Protein AF-A0A9W9ZHA0-F1 (afdb_monomer_lite)

Organism: NCBI:txid174260

Radius of gyration: 31.0 Å; chains: 1; bounding box: 67×50×104 Å

Foldseek 3Di:
DVLVVQLVVLLVQLVVLLVVLVVLLVDLVCLVVNVVSLVVNVVSLVSSVVSLCVVLVPDDDPVVNVVSVVVNVVSVVSNVVSVVVSVVSVVVSVVVVVVVVVPDDPVVPDDDDDDDPPVVVVVVVVVVVVVVVVVVVVVVVVVVVVVVVVVVVVVVVVVVVVVVVVVVVVVVVVVVVVVVVVVVVVPPDD

Structure (mmCIF, N/CA/C/O backbone):
data_AF-A0A9W9ZHA0-F1
#
_entry.id   AF-A0A9W9ZHA0-F1
#
loop_
_atom_site.group_PDB
_atom_site.id
_atom_site.type_symbol
_atom_site.label_atom_id
_atom_site.label_alt_id
_atom_site.label_comp_id
_atom_site.label_asym_id
_atom_site.label_entity_id
_atom_site.label_seq_id
_atom_site.pdbx_PDB_ins_code
_atom_site.Cartn_x
_atom_site.Cartn_y
_atom_site.Cartn_z
_atom_site.occupancy
_atom_site.B_iso_or_equiv
_atom_site.auth_seq_id
_atom_site.auth_comp_id
_atom_site.auth_asym_id
_atom_site.auth_atom_id
_atom_site.pdbx_PDB_model_num
ATOM 1 N N . MET A 1 1 ? -20.278 -12.568 15.206 1.00 55.28 1 MET A N 1
ATOM 2 C CA . MET A 1 1 ? -19.326 -13.609 14.734 1.00 55.28 1 MET A CA 1
ATOM 3 C C . MET A 1 1 ? -19.077 -13.558 13.225 1.00 55.28 1 MET A C 1
ATOM 5 O O . MET A 1 1 ? -17.979 -13.905 12.804 1.00 55.28 1 MET A O 1
ATOM 9 N N . GLU A 1 2 ? -20.028 -13.097 12.409 1.00 62.28 2 GLU A N 1
ATOM 10 C CA . GLU A 1 2 ? -19.862 -13.028 10.947 1.00 62.28 2 GLU A CA 1
ATOM 11 C C . GLU A 1 2 ? -18.815 -12.002 10.479 1.00 62.28 2 GLU A C 1
ATOM 13 O O . GLU A 1 2 ? -18.049 -12.292 9.563 1.00 62.28 2 GLU A O 1
ATOM 18 N N . THR A 1 3 ? -18.677 -10.864 11.164 1.00 71.19 3 THR A N 1
ATOM 19 C CA . THR A 1 3 ? -17.743 -9.787 10.783 1.00 71.19 3 THR A CA 1
ATOM 20 C C . THR A 1 3 ? -16.270 -10.185 10.949 1.00 71.19 3 THR A C 1
ATOM 22 O O . THR A 1 3 ? -15.479 -10.044 10.018 1.00 71.19 3 THR A O 1
ATOM 25 N N . LYS A 1 4 ? -15.882 -10.807 12.076 1.00 80.69 4 LYS A N 1
ATOM 26 C CA . LYS A 1 4 ? -14.510 -11.335 12.275 1.00 80.69 4 LYS A CA 1
ATOM 27 C C . LYS A 1 4 ? -14.133 -12.380 11.212 1.00 80.69 4 LYS A C 1
ATOM 29 O O . LYS A 1 4 ? -13.002 -12.382 10.720 1.00 80.69 4 LYS A O 1
ATOM 34 N N . LYS A 1 5 ? -15.087 -13.230 10.810 1.00 86.56 5 LYS A N 1
ATOM 35 C CA . LYS A 1 5 ? -14.901 -14.207 9.726 1.00 86.56 5 LYS A CA 1
ATOM 36 C C . LYS A 1 5 ? -14.738 -13.514 8.368 1.00 86.56 5 LYS A C 1
ATOM 38 O O . LYS A 1 5 ? -13.833 -13.884 7.616 1.00 86.56 5 LYS A O 1
ATOM 43 N N . ALA A 1 6 ? -15.536 -12.486 8.079 1.00 86.38 6 ALA A N 1
ATOM 44 C CA . ALA A 1 6 ? -15.398 -11.673 6.871 1.00 86.38 6 ALA A CA 1
ATOM 45 C C . ALA A 1 6 ? -14.013 -11.009 6.792 1.00 86.38 6 ALA A C 1
ATOM 47 O O . ALA A 1 6 ? -13.326 -11.164 5.782 1.00 86.38 6 ALA A O 1
ATOM 48 N N . ARG A 1 7 ? -13.532 -10.405 7.890 1.00 90.69 7 ARG A N 1
ATOM 49 C CA . ARG A 1 7 ? -12.186 -9.805 7.971 1.00 90.69 7 ARG A CA 1
ATOM 50 C C . ARG A 1 7 ? -11.081 -10.819 7.684 1.00 90.69 7 ARG A C 1
ATOM 52 O O . ARG A 1 7 ? -10.179 -10.548 6.896 1.00 90.69 7 ARG A O 1
ATOM 59 N N . SER A 1 8 ? -11.166 -12.008 8.286 1.00 91.38 8 SER A N 1
ATOM 60 C CA . SER A 1 8 ? -10.188 -13.079 8.048 1.00 91.38 8 SER A CA 1
ATOM 61 C C . SER A 1 8 ? -10.194 -13.580 6.598 1.00 91.38 8 SER A C 1
ATOM 63 O O . SER A 1 8 ? -9.138 -13.864 6.035 1.00 91.38 8 SER A O 1
ATOM 65 N N . SER A 1 9 ? -11.373 -13.627 5.971 1.00 92.50 9 SER A N 1
ATOM 66 C CA . SER A 1 9 ? -11.528 -14.041 4.575 1.00 92.50 9 SER A CA 1
ATOM 67 C C . SER A 1 9 ? -10.932 -12.994 3.631 1.00 92.50 9 SER A C 1
ATOM 69 O O . SER A 1 9 ? -10.166 -13.345 2.736 1.00 92.50 9 SER A O 1
ATOM 71 N N . ALA A 1 10 ? -11.205 -11.708 3.882 1.00 92.62 10 ALA A N 1
ATOM 72 C CA . ALA A 1 10 ? -10.624 -10.593 3.138 1.00 92.62 10 ALA A CA 1
ATOM 73 C C . ALA A 1 10 ? -9.089 -10.567 3.254 1.00 92.62 10 ALA A C 1
ATOM 75 O O . ALA A 1 10 ? -8.405 -10.490 2.234 1.00 92.62 10 ALA A O 1
ATOM 76 N N . LYS A 1 11 ? -8.532 -10.767 4.461 1.00 95.31 11 LYS A N 1
ATOM 77 C CA . LYS A 1 11 ? -7.079 -10.933 4.652 1.00 95.31 11 LYS A CA 1
ATOM 78 C C . LYS A 1 11 ? -6.522 -12.075 3.801 1.00 95.31 11 LYS A C 1
ATOM 80 O O . LYS A 1 11 ? -5.488 -11.912 3.164 1.00 95.31 11 LYS A O 1
ATOM 85 N N . GLY A 1 12 ? -7.199 -13.224 3.770 1.00 94.38 12 GLY A N 1
ATOM 86 C CA . GLY A 1 12 ? -6.772 -14.371 2.964 1.00 94.38 12 GLY A CA 1
ATOM 87 C C . GLY A 1 12 ? -6.650 -14.042 1.473 1.00 94.38 12 GLY A C 1
ATOM 88 O O . GLY A 1 12 ? -5.704 -14.485 0.822 1.00 94.38 12 GLY A O 1
ATOM 89 N N . ILE A 1 13 ? -7.562 -13.220 0.945 1.00 95.50 13 ILE A N 1
ATOM 90 C CA . ILE A 1 13 ? -7.514 -12.737 -0.442 1.00 95.50 13 ILE A CA 1
ATOM 91 C C . ILE A 1 13 ? -6.291 -11.838 -0.657 1.00 95.50 13 ILE A C 1
ATOM 93 O O . ILE A 1 13 ? -5.540 -12.071 -1.604 1.00 95.50 13 ILE A O 1
ATOM 97 N N . VAL A 1 14 ? -6.048 -10.876 0.241 1.00 95.88 14 VAL A N 1
ATOM 98 C CA . VAL A 1 14 ? -4.866 -9.993 0.198 1.00 95.88 14 VAL A CA 1
ATOM 99 C C . VAL A 1 14 ? -3.577 -10.818 0.205 1.00 95.88 14 VAL A C 1
ATOM 101 O O . VAL A 1 14 ? -2.748 -10.688 -0.691 1.00 95.88 14 VAL A O 1
ATOM 104 N N . THR A 1 15 ? -3.429 -11.755 1.144 1.00 95.94 15 THR A N 1
ATOM 105 C CA . THR A 1 15 ? -2.237 -12.613 1.230 1.00 95.94 15 THR A CA 1
ATOM 106 C C . THR A 1 15 ? -2.046 -13.480 -0.017 1.00 95.94 15 THR A C 1
ATOM 108 O O . THR A 1 15 ? -0.913 -13.722 -0.436 1.00 95.94 15 THR A O 1
ATOM 111 N N . LYS A 1 16 ? -3.132 -13.961 -0.632 1.00 97.19 16 LYS A N 1
ATOM 112 C CA . LYS A 1 16 ? -3.054 -14.716 -1.888 1.00 97.19 16 LYS A CA 1
ATOM 113 C C . LYS A 1 16 ? -2.535 -13.835 -3.027 1.00 97.19 16 LYS A C 1
ATOM 115 O O . LYS A 1 16 ? -1.619 -14.256 -3.727 1.00 97.19 16 LYS A O 1
ATOM 120 N N . LYS A 1 17 ? -3.071 -12.619 -3.170 1.00 96.12 17 LYS A N 1
ATOM 121 C CA . LYS A 1 17 ? -2.627 -11.637 -4.173 1.00 96.12 17 LYS A CA 1
ATOM 122 C C . LYS A 1 17 ? -1.157 -11.277 -4.003 1.00 96.12 17 LYS A C 1
ATOM 124 O O . LYS A 1 17 ? -0.427 -11.275 -4.987 1.00 96.12 17 LYS A O 1
ATOM 129 N N . ILE A 1 18 ? -0.716 -11.077 -2.759 1.00 95.38 18 ILE A N 1
ATOM 130 C CA . ILE A 1 18 ? 0.692 -10.823 -2.441 1.00 95.38 18 ILE A CA 1
ATOM 131 C C . ILE A 1 18 ? 1.578 -11.934 -3.014 1.00 95.38 18 ILE A C 1
ATOM 133 O O . ILE A 1 18 ? 2.503 -11.662 -3.772 1.00 95.38 18 ILE A O 1
ATOM 137 N N . LYS A 1 19 ? 1.247 -13.200 -2.729 1.00 97.38 19 LYS A N 1
ATOM 138 C CA . LYS A 1 19 ? 2.010 -14.356 -3.230 1.00 97.38 19 LYS A CA 1
ATOM 139 C C . LYS A 1 19 ? 1.981 -14.480 -4.755 1.00 97.38 19 LYS A C 1
ATOM 141 O O . LYS A 1 19 ? 3.000 -14.825 -5.344 1.00 97.38 19 LYS A 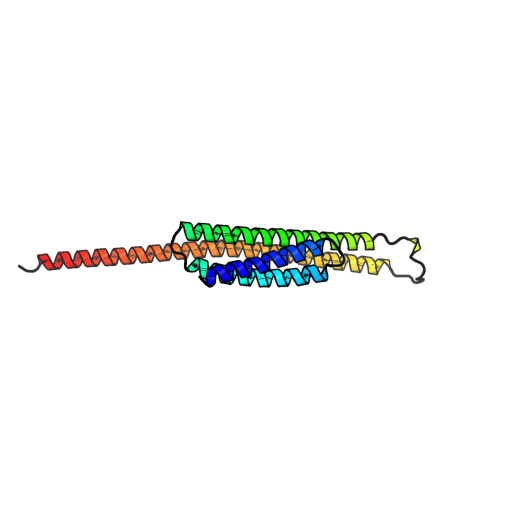O 1
ATOM 146 N N . GLU A 1 20 ? 0.831 -14.223 -5.381 1.00 97.19 20 GLU A N 1
ATOM 147 C CA . GLU A 1 20 ? 0.688 -14.229 -6.845 1.00 97.19 20 GLU A CA 1
ATOM 148 C C . GLU A 1 20 ? 1.635 -13.207 -7.491 1.00 97.19 20 GLU A C 1
ATOM 150 O O . GLU A 1 20 ? 2.392 -13.556 -8.395 1.00 97.19 20 GLU A O 1
ATOM 155 N N . ILE A 1 21 ? 1.637 -11.967 -6.992 1.00 96.44 21 ILE A N 1
ATOM 156 C CA . ILE A 1 21 ? 2.478 -10.889 -7.521 1.00 96.44 21 ILE A CA 1
ATOM 157 C C . ILE A 1 21 ? 3.960 -11.184 -7.290 1.00 96.44 21 ILE A C 1
ATOM 159 O O . ILE A 1 21 ? 4.741 -11.101 -8.235 1.00 96.44 21 ILE A O 1
ATOM 163 N N . SER A 1 22 ? 4.347 -11.607 -6.080 1.00 96.69 22 SER A N 1
ATOM 164 C CA . SER A 1 22 ? 5.740 -11.978 -5.796 1.00 96.69 22 SER A CA 1
ATOM 165 C C . SER A 1 22 ? 6.254 -13.077 -6.730 1.00 96.69 22 SER A C 1
ATOM 167 O O . SER A 1 22 ? 7.416 -13.050 -7.120 1.00 96.69 22 SER A O 1
ATOM 169 N N . GLY A 1 23 ? 5.398 -14.029 -7.123 1.00 96.62 23 GLY A N 1
ATOM 170 C CA . GLY A 1 23 ? 5.748 -15.042 -8.119 1.00 96.62 23 GLY A CA 1
ATOM 171 C C . GLY A 1 23 ? 5.952 -14.455 -9.519 1.00 96.62 23 GLY A C 1
ATOM 172 O O . GLY A 1 23 ? 6.930 -14.785 -10.187 1.00 96.62 23 GLY A O 1
ATOM 173 N N . LEU A 1 24 ? 5.068 -13.555 -9.956 1.00 95.38 24 LEU A N 1
ATOM 174 C CA . LEU A 1 24 ? 5.142 -12.920 -11.279 1.00 95.38 24 LEU A CA 1
ATOM 175 C C . LEU A 1 24 ? 6.377 -12.029 -11.452 1.00 95.38 24 LEU A C 1
ATOM 177 O O . LEU A 1 24 ? 6.946 -11.990 -12.541 1.00 95.38 24 LEU A O 1
ATOM 181 N N . MET A 1 25 ? 6.822 -11.373 -10.379 1.00 96.12 25 MET A N 1
ATOM 182 C CA . MET A 1 25 ? 8.014 -10.514 -10.363 1.00 96.12 25 MET A CA 1
ATOM 183 C C . MET A 1 25 ? 9.336 -11.274 -10.572 1.00 96.12 25 MET A C 1
ATOM 185 O O . MET A 1 25 ? 10.394 -10.661 -10.675 1.00 96.12 25 MET A O 1
ATOM 189 N N . THR A 1 26 ? 9.316 -12.605 -10.654 1.00 94.56 26 THR A N 1
ATOM 190 C CA . THR A 1 26 ? 10.521 -13.391 -10.975 1.00 94.56 26 THR A CA 1
ATOM 191 C C . THR A 1 26 ? 10.908 -13.334 -12.458 1.00 94.56 26 THR A C 1
ATOM 193 O O . THR A 1 26 ? 12.015 -13.740 -12.807 1.00 94.56 26 THR A O 1
ATOM 196 N N . ASP A 1 27 ? 10.036 -12.807 -13.324 1.00 92.06 27 ASP A N 1
ATOM 197 C CA . ASP A 1 27 ? 10.240 -12.739 -14.774 1.00 92.06 27 ASP A CA 1
ATOM 198 C C . ASP A 1 27 ? 9.850 -11.357 -15.331 1.00 92.06 27 ASP A C 1
ATOM 200 O O . ASP A 1 27 ? 8.695 -10.930 -15.262 1.00 92.06 27 ASP A O 1
ATOM 204 N N . GLU A 1 28 ? 10.828 -10.665 -15.927 1.00 90.75 28 GLU A N 1
ATOM 205 C CA . GLU A 1 28 ? 10.711 -9.312 -16.499 1.00 90.75 28 GLU A CA 1
ATOM 206 C C . GLU A 1 28 ? 9.711 -9.201 -17.667 1.00 90.75 28 GLU A C 1
ATOM 208 O O . GLU A 1 28 ? 9.350 -8.095 -18.087 1.00 90.75 28 GLU A O 1
ATOM 213 N N . THR A 1 29 ? 9.254 -10.319 -18.234 1.00 91.50 29 THR A N 1
ATOM 214 C CA . THR A 1 29 ? 8.221 -10.314 -19.280 1.00 91.50 29 THR A CA 1
ATOM 215 C C . THR A 1 29 ? 6.817 -10.084 -18.713 1.00 91.50 29 THR A C 1
ATOM 217 O O . THR A 1 29 ? 5.938 -9.593 -19.425 1.00 91.50 29 THR A O 1
ATOM 220 N N . ASN A 1 30 ? 6.618 -10.317 -17.411 1.00 94.75 30 ASN A N 1
ATOM 221 C CA . ASN A 1 30 ? 5.315 -10.246 -16.749 1.00 94.75 30 ASN A CA 1
ATOM 222 C C . ASN A 1 30 ? 4.898 -8.837 -16.300 1.00 94.75 30 ASN A C 1
ATOM 224 O O . ASN A 1 30 ? 3.916 -8.706 -15.574 1.00 94.75 30 ASN A O 1
ATOM 228 N N . VAL A 1 31 ? 5.582 -7.771 -16.731 1.00 93.00 31 VAL A N 1
ATOM 229 C CA . VAL A 1 31 ? 5.330 -6.381 -16.283 1.00 93.00 31 VAL A CA 1
ATOM 230 C C . VAL A 1 31 ? 3.847 -5.998 -16.313 1.00 93.00 31 VAL A C 1
ATOM 232 O O . VAL A 1 31 ? 3.307 -5.534 -15.313 1.00 93.00 31 VAL A O 1
ATOM 235 N N . ASN A 1 32 ? 3.162 -6.239 -17.433 1.00 92.44 32 ASN A N 1
ATOM 236 C CA . ASN A 1 32 ? 1.745 -5.882 -17.571 1.00 92.44 32 ASN A CA 1
ATOM 237 C C . ASN A 1 32 ? 0.852 -6.674 -16.605 1.00 92.44 32 ASN A C 1
ATOM 239 O O . ASN A 1 32 ? -0.136 -6.150 -16.092 1.00 92.44 32 ASN A O 1
ATOM 243 N N . GLU A 1 33 ? 1.202 -7.934 -16.351 1.00 93.69 33 GLU A N 1
ATOM 244 C CA . GLU A 1 33 ? 0.465 -8.797 -15.435 1.00 93.69 33 GLU A CA 1
ATOM 245 C C . GLU A 1 33 ? 0.696 -8.382 -13.978 1.00 93.69 33 GLU A C 1
ATOM 247 O O . GLU A 1 33 ? -0.260 -8.334 -13.208 1.00 93.69 33 GLU A O 1
ATOM 252 N N . VAL A 1 34 ? 1.927 -8.001 -13.618 1.00 93.19 34 VAL A N 1
ATOM 253 C CA . VAL A 1 34 ? 2.271 -7.447 -12.299 1.00 93.19 34 VAL A CA 1
ATOM 254 C C . VAL A 1 34 ? 1.497 -6.155 -12.037 1.00 93.19 34 VAL A C 1
ATOM 256 O O . VAL A 1 34 ? 0.863 -6.043 -10.991 1.00 93.19 34 VAL A O 1
ATOM 259 N N . ILE A 1 35 ? 1.454 -5.224 -12.997 1.00 91.19 35 ILE A N 1
ATOM 260 C CA . ILE A 1 35 ? 0.686 -3.969 -12.877 1.00 91.19 35 ILE A CA 1
ATOM 261 C C . ILE A 1 35 ? -0.806 -4.265 -12.690 1.00 91.19 35 ILE A C 1
ATOM 263 O O . ILE A 1 35 ? -1.444 -3.738 -11.778 1.00 91.19 35 ILE A O 1
ATOM 267 N N . ARG A 1 36 ? -1.366 -5.157 -13.516 1.00 94.62 36 ARG A N 1
ATOM 268 C CA . ARG A 1 36 ? -2.773 -5.559 -13.414 1.00 94.62 36 ARG A CA 1
ATOM 269 C C . ARG A 1 36 ? -3.091 -6.174 -12.051 1.00 94.62 36 ARG A C 1
ATOM 271 O O . ARG A 1 36 ? -4.088 -5.815 -11.430 1.00 94.62 36 ARG A O 1
ATOM 278 N N . LYS A 1 37 ? -2.252 -7.098 -11.577 1.00 93.69 37 LYS A N 1
ATOM 279 C CA . LYS A 1 37 ? -2.437 -7.772 -10.287 1.00 93.69 37 LYS A CA 1
ATOM 280 C C . LYS A 1 37 ? -2.214 -6.834 -9.104 1.00 93.69 37 LYS A C 1
ATOM 282 O O . LYS A 1 37 ? -2.893 -7.014 -8.098 1.00 93.69 37 LYS A O 1
ATOM 287 N N . SER A 1 38 ? -1.348 -5.829 -9.237 1.00 91.06 38 SER A N 1
ATOM 288 C CA . SER A 1 38 ? -1.182 -4.759 -8.248 1.00 91.06 38 SER A CA 1
ATOM 289 C C . SER A 1 38 ? -2.488 -3.981 -8.042 1.00 91.06 38 SER A C 1
ATOM 291 O O . SER A 1 38 ? -2.951 -3.852 -6.913 1.00 91.06 38 SER A O 1
ATOM 293 N N . ALA A 1 39 ? -3.177 -3.594 -9.122 1.00 93.62 39 ALA A N 1
ATOM 294 C CA . ALA A 1 39 ? -4.489 -2.947 -9.015 1.00 93.62 39 ALA A CA 1
ATOM 295 C C . ALA A 1 39 ? -5.552 -3.859 -8.358 1.00 93.62 39 ALA A C 1
ATOM 297 O O . ALA A 1 39 ? -6.348 -3.410 -7.534 1.00 93.62 39 ALA A O 1
ATOM 298 N N . GLU A 1 40 ? -5.547 -5.165 -8.663 1.00 94.94 40 GLU A N 1
ATOM 299 C CA . GLU A 1 40 ? -6.420 -6.136 -7.977 1.00 94.94 40 GLU A CA 1
ATOM 300 C C . GLU A 1 40 ? -6.085 -6.276 -6.476 1.00 94.94 40 GLU A C 1
ATOM 302 O O . GLU A 1 40 ? -6.981 -6.514 -5.661 1.00 94.94 40 GLU A O 1
ATOM 307 N N . LEU A 1 41 ? -4.804 -6.169 -6.101 1.00 96.25 41 LEU A N 1
ATOM 308 C CA . LEU A 1 41 ? -4.360 -6.175 -4.705 1.00 96.25 41 LEU A CA 1
ATOM 309 C C . LEU A 1 41 ? -4.863 -4.931 -3.969 1.00 96.25 41 LEU A C 1
ATOM 311 O O . LEU A 1 41 ? -5.373 -5.077 -2.861 1.00 96.25 41 LEU A O 1
ATOM 315 N N . GLU A 1 42 ? -4.768 -3.747 -4.574 1.00 93.81 42 GLU A N 1
ATOM 316 C CA . GLU A 1 42 ? -5.284 -2.501 -3.994 1.00 93.81 42 GLU A CA 1
ATOM 317 C C . GLU A 1 42 ? -6.790 -2.588 -3.723 1.00 93.81 42 GLU A C 1
ATOM 319 O O . GLU A 1 42 ? -7.249 -2.256 -2.629 1.00 93.81 42 GLU A O 1
ATOM 324 N N . GLU A 1 43 ? -7.567 -3.118 -4.673 1.00 95.75 43 GLU A N 1
ATOM 325 C CA . GLU A 1 43 ? -9.006 -3.319 -4.482 1.00 95.75 43 GLU A CA 1
ATOM 326 C C . GLU A 1 43 ? -9.299 -4.319 -3.350 1.00 95.75 43 GLU A C 1
ATOM 328 O O . GLU A 1 43 ? -10.176 -4.093 -2.510 1.00 95.75 43 GLU A O 1
ATOM 333 N N . ALA A 1 44 ? -8.563 -5.434 -3.299 1.00 93.69 44 ALA A N 1
ATOM 334 C CA . ALA A 1 44 ? -8.710 -6.427 -2.238 1.00 93.69 44 ALA A CA 1
ATOM 335 C C . ALA A 1 44 ? -8.328 -5.861 -0.862 1.00 93.69 44 ALA A C 1
ATOM 337 O O . ALA A 1 44 ? -8.999 -6.152 0.132 1.00 93.69 44 ALA A O 1
ATOM 338 N N . PHE A 1 45 ? -7.275 -5.044 -0.805 1.00 95.12 45 PHE A N 1
ATOM 339 C CA . PHE A 1 45 ? -6.820 -4.402 0.419 1.00 95.12 45 PHE A CA 1
ATOM 340 C C . PHE A 1 45 ? -7.819 -3.355 0.909 1.00 95.12 45 PHE A C 1
ATOM 342 O O . PHE A 1 45 ? -8.152 -3.349 2.091 1.00 95.12 45 PHE A O 1
ATOM 349 N N . LYS A 1 46 ? -8.405 -2.563 0.004 1.00 94.94 46 LYS A N 1
ATOM 350 C CA . LYS A 1 46 ? -9.484 -1.628 0.344 1.00 94.94 46 LYS A CA 1
ATOM 351 C C . LYS A 1 46 ? -10.679 -2.342 0.982 1.00 94.94 46 LYS A C 1
ATOM 353 O O . LYS A 1 46 ? -11.147 -1.925 2.035 1.00 94.94 46 LYS A O 1
ATOM 358 N N . LYS A 1 47 ? -11.124 -3.469 0.412 1.00 94.00 47 LYS A N 1
ATOM 359 C CA . LYS A 1 47 ? -12.205 -4.287 1.002 1.00 94.00 47 LYS A CA 1
ATOM 360 C C . LYS A 1 47 ? -11.835 -4.823 2.385 1.00 94.00 47 LYS A C 1
ATOM 362 O O . LYS A 1 47 ? -12.679 -4.892 3.273 1.00 94.00 47 LYS A O 1
ATOM 367 N N . PHE A 1 48 ? -10.579 -5.224 2.581 1.00 93.31 48 PHE A N 1
ATOM 368 C CA . PHE A 1 48 ? -10.090 -5.627 3.899 1.00 93.31 48 PHE A CA 1
ATOM 369 C C . PHE A 1 48 ? -10.124 -4.465 4.901 1.00 93.31 48 PHE A C 1
ATOM 371 O O . PHE A 1 48 ? -10.564 -4.671 6.032 1.00 93.31 48 PHE A O 1
ATOM 378 N N . GLN A 1 49 ? -9.705 -3.268 4.487 1.00 94.56 49 GLN A N 1
ATOM 379 C CA . GLN A 1 49 ? -9.716 -2.063 5.312 1.00 94.56 49 GLN A CA 1
ATOM 380 C C . GLN A 1 49 ? -11.139 -1.664 5.717 1.00 94.56 49 GLN A C 1
ATOM 382 O O . GLN A 1 49 ? -11.383 -1.462 6.901 1.00 94.56 49 GLN A O 1
ATOM 387 N N . GLU A 1 50 ? -12.090 -1.648 4.781 1.00 94.00 50 GLU A N 1
ATOM 388 C CA . GLU A 1 50 ? -13.501 -1.337 5.058 1.00 94.00 50 GLU A CA 1
ATOM 389 C C . GLU A 1 50 ? -14.081 -2.272 6.134 1.00 94.00 50 GLU A C 1
ATOM 391 O O . GLU A 1 50 ? -14.638 -1.821 7.135 1.00 94.00 50 GLU A O 1
ATOM 396 N N . VAL A 1 51 ? -13.869 -3.586 5.988 1.00 92.12 51 VAL A N 1
ATOM 397 C CA . VAL A 1 51 ? -14.324 -4.577 6.980 1.00 92.12 51 VAL A CA 1
ATOM 398 C C . VAL A 1 51 ? -13.562 -4.439 8.304 1.00 92.12 51 VAL A C 1
ATOM 400 O O . VAL A 1 51 ? -14.107 -4.710 9.377 1.00 92.12 51 VAL A O 1
ATOM 403 N N . HIS A 1 52 ? -12.285 -4.055 8.261 1.00 93.94 52 HIS A N 1
ATOM 404 C CA . HIS A 1 52 ? -11.504 -3.814 9.466 1.00 93.94 52 HIS A CA 1
ATOM 405 C C . HIS A 1 52 ? -12.037 -2.617 10.258 1.00 93.94 52 HIS A C 1
ATOM 407 O O . HIS A 1 52 ? -12.280 -2.770 11.453 1.00 93.94 52 HIS A O 1
ATOM 413 N N . GLU A 1 53 ? -12.239 -1.472 9.607 1.00 93.44 53 GLU A N 1
ATOM 414 C CA . GLU A 1 53 ? -12.745 -0.237 10.214 1.00 93.44 53 GLU A CA 1
ATOM 415 C C . GLU A 1 53 ? -14.150 -0.425 10.798 1.00 93.44 53 GLU A C 1
ATOM 417 O O . GLU A 1 53 ? -14.421 0.018 11.917 1.00 93.44 53 GLU A O 1
ATOM 422 N N . GLU A 1 54 ? -15.023 -1.161 10.101 1.00 92.62 54 GLU A N 1
ATOM 423 C CA . GLU A 1 54 ? -16.355 -1.497 10.609 1.00 92.62 54 GLU A CA 1
ATOM 424 C C . GLU A 1 54 ? -16.268 -2.259 11.939 1.00 92.62 54 GLU A C 1
ATOM 426 O O . GLU A 1 54 ? -16.989 -1.944 12.884 1.00 92.62 54 GLU A O 1
ATOM 431 N N . ILE A 1 55 ? -15.360 -3.234 12.046 1.00 89.12 55 ILE A N 1
ATOM 432 C CA . ILE A 1 55 ? -15.159 -3.996 13.285 1.00 89.12 55 ILE A CA 1
ATOM 433 C C . ILE A 1 55 ? -14.484 -3.139 14.348 1.00 89.12 55 ILE A C 1
ATOM 435 O O . ILE A 1 55 ? -14.888 -3.187 15.504 1.00 89.12 55 ILE A O 1
ATOM 439 N N . HIS A 1 56 ? -13.447 -2.393 13.973 1.00 91.00 56 HIS A N 1
ATOM 440 C CA . HIS A 1 56 ? -12.617 -1.640 14.904 1.00 91.00 56 HIS A CA 1
ATOM 441 C C . HIS A 1 56 ? -13.389 -0.488 15.556 1.00 91.00 56 HIS A C 1
ATOM 443 O O . HIS A 1 56 ? -13.218 -0.246 16.745 1.00 91.00 56 HIS A O 1
ATOM 449 N N . SER A 1 57 ? -14.304 0.155 14.823 1.00 90.56 57 SER A N 1
ATOM 450 C CA . SER A 1 57 ? -15.162 1.222 15.360 1.00 90.56 57 SER A CA 1
ATOM 451 C C . SER A 1 57 ? -16.187 0.745 16.399 1.00 90.56 57 SER A C 1
ATOM 453 O O . SER A 1 57 ? -16.701 1.562 17.157 1.00 90.56 57 SER A O 1
ATOM 455 N N . GLN A 1 58 ? -16.470 -0.561 16.457 1.00 91.06 58 GLN A N 1
ATOM 456 C CA . GLN A 1 58 ? -17.389 -1.177 17.424 1.00 91.06 58 GLN A CA 1
ATOM 457 C C . GLN A 1 58 ? -16.677 -1.697 18.684 1.00 91.06 58 GLN A C 1
ATOM 459 O O . GLN A 1 58 ? -17.320 -2.287 19.551 1.00 91.06 58 GLN A O 1
ATOM 464 N N . LEU A 1 59 ? -15.351 -1.555 18.777 1.00 90.12 59 LEU A N 1
ATOM 465 C CA . LEU A 1 59 ? -14.583 -2.007 19.936 1.00 90.12 59 LEU A CA 1
ATOM 466 C C . LEU A 1 59 ? -14.555 -0.912 21.006 1.00 90.12 59 LEU A C 1
ATOM 468 O O . LEU A 1 59 ? -14.172 0.220 20.729 1.00 90.12 59 LEU A O 1
ATOM 472 N N . GLU A 1 60 ? -14.921 -1.273 22.235 1.00 90.00 60 GLU A N 1
ATOM 473 C CA . GLU A 1 60 ? -14.902 -0.368 23.396 1.00 90.00 60 GLU A CA 1
ATOM 474 C C . GLU A 1 60 ? -13.785 -0.724 24.390 1.00 90.00 60 GLU A C 1
ATOM 476 O O . GLU A 1 60 ? -13.303 0.132 25.132 1.00 90.00 60 GLU A O 1
ATOM 481 N N . GLU A 1 61 ? -13.335 -1.982 24.390 1.00 92.88 61 GLU A N 1
ATOM 482 C CA . GLU A 1 61 ? -12.265 -2.449 25.270 1.00 92.88 61 GLU A CA 1
ATOM 483 C C . GLU A 1 61 ? -10.884 -2.142 24.690 1.00 92.88 61 GLU A C 1
ATOM 485 O O . GLU A 1 61 ? -10.562 -2.528 23.566 1.00 92.88 61 GLU A O 1
ATOM 490 N N . LEU A 1 62 ? -10.043 -1.490 25.495 1.00 88.56 62 LEU A N 1
ATOM 491 C CA . LEU A 1 62 ? -8.719 -1.009 25.096 1.00 88.56 62 LEU A CA 1
ATOM 492 C C . LEU A 1 62 ? -7.810 -2.138 24.584 1.00 88.56 62 LEU A C 1
ATOM 494 O O . LEU A 1 62 ? -7.181 -1.983 23.542 1.00 88.56 62 LEU A O 1
ATOM 498 N N . GLU A 1 63 ? -7.799 -3.289 25.259 1.00 89.94 63 GLU A N 1
ATOM 499 C CA . GLU A 1 63 ? -6.999 -4.455 24.856 1.00 89.94 63 GLU A CA 1
ATOM 500 C C . GLU A 1 63 ? -7.465 -5.026 23.503 1.00 89.94 63 GLU A C 1
ATOM 502 O O . GLU A 1 63 ? -6.652 -5.342 22.635 1.00 89.94 63 GLU A O 1
ATOM 507 N N . ALA A 1 64 ? -8.780 -5.065 23.261 1.00 87.62 64 ALA A N 1
ATOM 508 C CA . ALA A 1 64 ? -9.340 -5.498 21.982 1.00 87.62 64 ALA A CA 1
ATOM 509 C C . ALA A 1 64 ? -9.058 -4.492 20.849 1.00 87.62 64 ALA A C 1
ATOM 511 O O . ALA A 1 64 ? -8.823 -4.899 19.706 1.00 87.62 64 ALA A O 1
ATOM 512 N N . ILE A 1 65 ? -9.080 -3.187 21.150 1.00 89.38 65 ILE A N 1
ATOM 513 C CA . ILE A 1 65 ? -8.694 -2.116 20.219 1.00 89.38 65 ILE A CA 1
ATOM 514 C C . ILE A 1 65 ? -7.227 -2.297 19.820 1.00 89.38 65 ILE A C 1
ATOM 516 O O . ILE A 1 65 ? -6.929 -2.336 18.626 1.00 89.38 65 ILE A O 1
ATOM 520 N N . GLU A 1 66 ? -6.329 -2.468 20.790 1.00 92.44 66 GLU A N 1
ATOM 521 C CA . GLU A 1 66 ? -4.897 -2.661 20.549 1.00 92.44 66 GLU A CA 1
ATOM 522 C C . GLU A 1 66 ? -4.619 -3.925 19.723 1.00 92.44 66 GLU A C 1
ATOM 524 O O . GLU A 1 66 ? -3.952 -3.854 18.690 1.00 92.44 66 GLU A O 1
ATOM 529 N N . GLU A 1 67 ? -5.189 -5.073 20.106 1.00 90.06 67 GLU A N 1
ATOM 530 C CA . GLU A 1 67 ? -5.040 -6.330 19.360 1.00 90.06 67 GLU A CA 1
ATOM 531 C C . GLU A 1 67 ? -5.534 -6.182 17.913 1.00 90.06 67 GLU A C 1
ATOM 533 O O . GLU A 1 67 ? -4.880 -6.618 16.958 1.00 90.06 67 GLU A O 1
ATOM 538 N N . SER A 1 68 ? -6.686 -5.532 17.729 1.00 91.25 68 SER A N 1
ATOM 539 C CA . SER A 1 68 ? -7.236 -5.268 16.403 1.00 91.25 68 SER A CA 1
ATOM 540 C C . SER A 1 68 ? -6.319 -4.351 15.589 1.00 91.25 68 SER A C 1
ATOM 542 O O . SER A 1 68 ? -6.075 -4.653 14.421 1.00 91.25 68 SER A O 1
ATOM 544 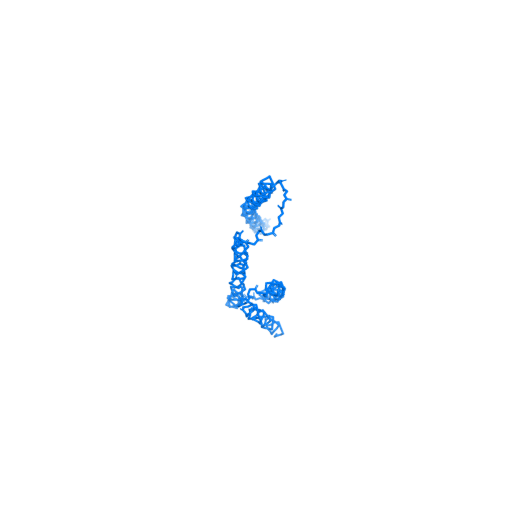N N . GLY A 1 69 ? -5.790 -3.280 16.185 1.00 91.38 69 GLY A N 1
ATOM 545 C CA . GLY A 1 69 ? -4.853 -2.365 15.531 1.00 91.38 69 GLY A CA 1
ATOM 546 C C . GLY A 1 69 ? -3.579 -3.077 15.077 1.00 91.38 69 GLY A C 1
ATOM 547 O O . GLY A 1 69 ? -3.233 -3.029 13.898 1.00 91.38 69 GLY A O 1
ATOM 548 N N . ASN A 1 70 ? -2.958 -3.852 15.967 1.00 93.44 70 ASN A N 1
ATOM 549 C CA . ASN A 1 70 ? -1.764 -4.646 15.661 1.00 93.44 70 ASN A CA 1
ATOM 550 C C . ASN A 1 70 ? -2.012 -5.654 14.526 1.00 93.44 70 ASN A C 1
ATOM 552 O O . ASN A 1 70 ? -1.166 -5.854 13.652 1.00 93.44 70 ASN A O 1
ATOM 556 N N . TYR A 1 71 ? -3.193 -6.279 14.501 1.00 92.50 71 TYR A N 1
ATOM 557 C CA . TYR A 1 71 ? -3.574 -7.194 13.427 1.00 92.50 71 TYR A CA 1
ATOM 558 C C . TYR A 1 71 ? -3.668 -6.500 12.062 1.00 92.50 71 TYR A C 1
ATOM 560 O O . TYR A 1 71 ? -3.301 -7.104 11.051 1.00 92.50 71 TYR A O 1
ATOM 568 N N . TYR A 1 72 ? -4.197 -5.276 12.016 1.00 93.81 72 TYR A N 1
ATOM 569 C CA . TYR A 1 72 ? -4.285 -4.490 10.786 1.00 93.81 72 TYR A CA 1
ATOM 570 C C . TYR A 1 72 ? -2.916 -4.013 10.323 1.00 93.81 72 TYR A C 1
ATOM 572 O O . TYR A 1 72 ? -2.581 -4.223 9.157 1.00 93.81 72 TYR A O 1
ATOM 580 N N . GLU A 1 73 ? -2.115 -3.464 11.237 1.00 94.81 73 GLU A N 1
ATOM 581 C CA . GLU A 1 73 ? -0.789 -2.929 10.923 1.00 94.81 73 GLU A CA 1
ATOM 582 C C . GLU A 1 73 ? 0.107 -4.001 10.297 1.00 94.81 73 GLU A C 1
ATOM 584 O O . GLU A 1 73 ? 0.733 -3.768 9.269 1.00 94.81 73 GLU A O 1
ATOM 589 N N . LEU A 1 74 ? 0.059 -5.235 10.812 1.00 94.50 74 LEU A N 1
ATOM 590 C CA . LEU A 1 74 ? 0.790 -6.361 10.228 1.00 94.50 74 LEU A CA 1
ATOM 591 C C . LEU A 1 74 ? 0.428 -6.618 8.753 1.00 94.50 74 LEU A C 1
ATOM 593 O O . LEU A 1 74 ? 1.289 -6.992 7.960 1.00 94.50 74 LEU A O 1
ATOM 597 N N . VAL A 1 75 ? -0.848 -6.484 8.378 1.00 92.94 75 VAL A N 1
ATOM 598 C CA . VAL A 1 75 ? -1.293 -6.694 6.987 1.00 92.94 75 VAL A CA 1
ATOM 599 C C . VAL A 1 75 ? -0.943 -5.483 6.125 1.00 92.94 75 VAL A C 1
ATOM 601 O O . VAL A 1 75 ? -0.528 -5.660 4.981 1.00 92.94 75 VAL A O 1
ATOM 604 N N . LEU A 1 76 ? -1.080 -4.273 6.671 1.00 93.88 76 LEU A N 1
ATOM 605 C CA . LEU A 1 76 ? -0.694 -3.031 6.010 1.00 93.88 76 LEU A CA 1
ATOM 606 C C . LEU A 1 76 ? 0.797 -3.042 5.647 1.00 93.88 76 LEU A C 1
ATOM 608 O O . LEU A 1 76 ? 1.143 -2.762 4.501 1.00 93.88 76 LEU A O 1
ATOM 612 N N . ASP A 1 77 ? 1.661 -3.435 6.579 1.00 95.56 77 ASP A N 1
ATOM 613 C CA . ASP A 1 77 ? 3.105 -3.521 6.354 1.00 95.56 77 ASP A CA 1
ATOM 614 C C . ASP A 1 77 ? 3.464 -4.522 5.256 1.00 95.56 77 ASP A C 1
ATOM 616 O O . ASP A 1 77 ? 4.309 -4.235 4.411 1.00 95.56 77 ASP A O 1
ATOM 620 N N . GLN A 1 78 ? 2.787 -5.673 5.198 1.00 93.81 78 GLN A N 1
ATOM 621 C CA . GLN A 1 78 ? 2.997 -6.647 4.122 1.00 93.81 78 GLN A CA 1
ATOM 622 C C . GLN A 1 78 ? 2.643 -6.083 2.742 1.00 93.81 78 GLN A C 1
ATOM 624 O O . GLN A 1 78 ? 3.336 -6.368 1.764 1.00 93.81 78 GLN A O 1
ATOM 629 N N . VAL A 1 79 ? 1.564 -5.301 2.650 1.00 93.00 79 VAL A N 1
ATOM 630 C CA . VAL A 1 79 ? 1.148 -4.668 1.392 1.00 93.00 79 VAL A CA 1
ATOM 631 C C . VAL A 1 79 ? 2.123 -3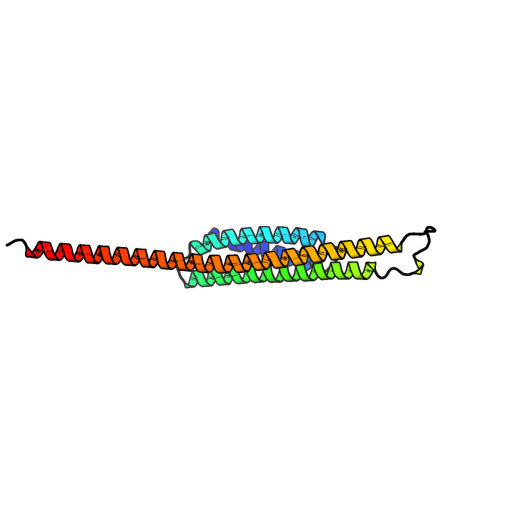.563 0.997 1.00 93.00 79 VAL A C 1
ATOM 633 O O . VAL A 1 79 ? 2.572 -3.566 -0.146 1.00 93.00 79 VAL A O 1
ATOM 636 N N . LYS A 1 80 ? 2.520 -2.692 1.934 1.00 95.62 80 LYS A N 1
ATOM 637 C CA . LYS A 1 80 ? 3.510 -1.630 1.690 1.00 95.62 80 LYS A CA 1
ATOM 638 C C . LYS A 1 80 ? 4.842 -2.195 1.202 1.00 95.62 80 LYS A C 1
ATOM 640 O O . LYS A 1 80 ? 5.336 -1.775 0.163 1.00 95.62 80 LYS A O 1
ATOM 645 N N . GLN A 1 81 ? 5.376 -3.204 1.895 1.00 96.00 81 GLN A N 1
ATOM 646 C CA . GLN A 1 81 ? 6.621 -3.867 1.497 1.00 96.00 81 GLN A CA 1
ATOM 647 C C . GLN A 1 81 ? 6.530 -4.449 0.087 1.00 96.00 81 GLN A C 1
ATOM 649 O O . GLN A 1 81 ? 7.477 -4.363 -0.691 1.00 96.00 81 GLN A O 1
ATOM 654 N N . LEU A 1 82 ? 5.395 -5.062 -0.266 1.00 95.94 82 LEU A N 1
ATOM 655 C CA . LEU A 1 82 ? 5.219 -5.571 -1.617 1.00 95.94 82 LEU A CA 1
ATOM 656 C C . LEU A 1 82 ? 5.138 -4.438 -2.648 1.00 95.94 82 LEU A C 1
ATOM 658 O O . LEU A 1 82 ? 5.753 -4.573 -3.698 1.00 95.94 82 LEU A O 1
ATOM 662 N N . GLN A 1 83 ? 4.413 -3.354 -2.371 1.00 96.31 83 GLN A N 1
ATOM 663 C CA . GLN A 1 83 ? 4.317 -2.201 -3.274 1.00 96.31 83 GLN A CA 1
ATOM 664 C C . GLN A 1 83 ? 5.694 -1.583 -3.540 1.00 96.31 83 GLN A C 1
ATOM 666 O O . GLN A 1 83 ? 6.072 -1.435 -4.697 1.00 96.31 83 GLN A O 1
ATOM 671 N N . GLU 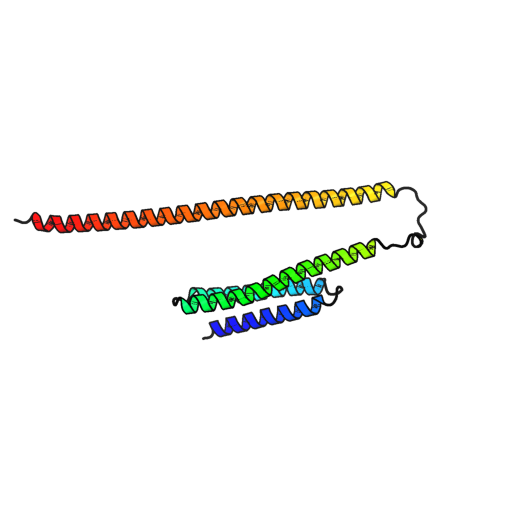A 1 84 ? 6.495 -1.362 -2.495 1.00 96.31 84 GLU A N 1
ATOM 672 C CA . GLU A 1 84 ? 7.881 -0.893 -2.634 1.00 96.31 84 GLU A CA 1
ATOM 673 C C . GLU A 1 84 ? 8.720 -1.845 -3.499 1.00 96.31 84 GLU A C 1
ATOM 675 O O . GLU A 1 84 ? 9.464 -1.411 -4.381 1.00 96.31 84 GLU A O 1
ATOM 680 N N . ASN A 1 85 ? 8.575 -3.158 -3.294 1.00 95.56 85 ASN A N 1
ATOM 681 C CA . ASN A 1 85 ? 9.262 -4.154 -4.112 1.00 95.56 85 ASN A CA 1
ATOM 682 C C . ASN A 1 85 ? 8.808 -4.112 -5.580 1.00 95.56 85 ASN A C 1
ATOM 684 O O . ASN A 1 85 ? 9.641 -4.288 -6.468 1.00 95.56 85 ASN A O 1
ATOM 688 N N . ILE A 1 86 ? 7.512 -3.910 -5.849 1.00 94.75 86 ILE A N 1
ATOM 689 C CA . ILE A 1 86 ? 6.975 -3.764 -7.211 1.00 94.75 86 ILE A CA 1
ATOM 690 C C . ILE A 1 86 ? 7.596 -2.538 -7.878 1.00 94.75 86 ILE A C 1
ATOM 692 O O . ILE A 1 86 ? 8.086 -2.658 -8.998 1.00 94.75 86 ILE A O 1
ATOM 696 N N . ASP A 1 87 ? 7.628 -1.398 -7.191 1.00 95.62 87 ASP A N 1
ATOM 697 C CA . ASP A 1 87 ? 8.177 -0.151 -7.729 1.00 95.62 87 ASP A CA 1
ATOM 698 C C . ASP A 1 87 ? 9.670 -0.286 -8.051 1.00 95.62 87 ASP A C 1
ATOM 700 O O . ASP A 1 87 ? 10.112 0.045 -9.156 1.00 95.62 87 ASP A O 1
ATOM 704 N N . LEU A 1 88 ? 10.444 -0.855 -7.120 1.00 95.62 88 LEU A N 1
ATOM 705 C CA . LEU A 1 88 ? 11.864 -1.160 -7.317 1.00 95.62 88 LEU A CA 1
ATOM 706 C C . LEU A 1 88 ? 12.084 -2.094 -8.509 1.00 95.62 88 LEU A C 1
ATOM 708 O O . LEU A 1 88 ? 12.984 -1.876 -9.325 1.00 95.62 88 LEU A O 1
ATOM 712 N N . TRP A 1 89 ? 11.264 -3.136 -8.620 1.00 97.12 89 TRP A N 1
ATOM 713 C CA . TRP A 1 89 ? 11.356 -4.101 -9.705 1.00 97.12 89 TRP A CA 1
ATOM 714 C C . TRP A 1 89 ? 11.008 -3.479 -11.060 1.00 97.12 89 TRP A C 1
ATOM 716 O O . TRP A 1 89 ? 11.763 -3.656 -12.013 1.00 97.12 89 TRP A O 1
ATOM 726 N N . LEU A 1 90 ? 9.923 -2.702 -11.152 1.00 93.38 90 LEU A N 1
ATOM 727 C CA . LEU A 1 90 ? 9.526 -2.005 -12.379 1.00 93.38 90 LEU A CA 1
ATOM 728 C C . LEU A 1 90 ? 10.614 -1.034 -12.846 1.00 93.38 90 LEU A C 1
ATOM 730 O O . LEU A 1 90 ? 11.007 -1.077 -14.014 1.00 93.38 90 LEU A O 1
ATOM 734 N N . ALA A 1 91 ? 11.167 -0.233 -11.930 1.00 93.62 91 ALA A N 1
ATOM 735 C CA . ALA A 1 91 ? 12.283 0.661 -12.228 1.00 93.62 91 ALA A CA 1
ATOM 736 C C . ALA A 1 91 ? 13.516 -0.112 -12.735 1.00 93.62 91 ALA A C 1
ATOM 738 O O . ALA A 1 91 ? 14.167 0.303 -13.698 1.00 93.62 91 ALA A O 1
ATOM 739 N N . GLY A 1 92 ? 13.813 -1.268 -12.132 1.00 92.44 92 GLY A N 1
ATOM 740 C CA . GLY A 1 92 ? 14.878 -2.167 -12.578 1.00 92.44 92 GLY A CA 1
ATOM 741 C C . GLY A 1 92 ? 14.655 -2.705 -13.995 1.00 92.44 92 GLY A C 1
ATOM 742 O O . GLY A 1 92 ? 15.567 -2.658 -14.823 1.00 92.44 92 GLY A O 1
ATOM 743 N N . VAL A 1 93 ? 13.438 -3.156 -14.313 1.00 91.31 93 VAL A N 1
ATOM 744 C CA . VAL A 1 93 ? 13.083 -3.648 -15.655 1.00 91.31 93 VAL A CA 1
ATOM 745 C C . VAL A 1 93 ? 13.212 -2.542 -16.704 1.00 91.31 93 VAL A C 1
ATOM 747 O O . VAL A 1 93 ? 13.740 -2.772 -17.796 1.00 91.31 93 VAL A O 1
ATOM 750 N N . GLU A 1 94 ? 12.763 -1.327 -16.393 1.00 89.62 94 GLU A N 1
ATOM 751 C CA . GLU A 1 94 ? 12.896 -0.178 -17.290 1.00 89.62 94 GLU A CA 1
ATOM 752 C C . GLU A 1 94 ? 14.360 0.199 -17.535 1.00 89.62 94 GLU A C 1
ATOM 754 O O . GLU A 1 94 ? 14.759 0.391 -18.689 1.00 89.62 94 GLU A O 1
ATOM 759 N N . ALA A 1 95 ? 15.182 0.229 -16.483 1.00 88.38 95 ALA A N 1
ATOM 760 C CA . ALA A 1 95 ? 16.614 0.480 -16.596 1.00 88.38 95 ALA A CA 1
ATOM 761 C C . ALA A 1 95 ? 17.311 -0.583 -17.466 1.00 88.38 95 ALA A C 1
ATOM 763 O O . ALA A 1 95 ? 18.081 -0.234 -18.366 1.00 88.38 95 ALA A O 1
ATOM 764 N N . SER A 1 96 ? 16.987 -1.867 -17.272 1.00 88.12 96 SER A N 1
ATOM 765 C CA . SER A 1 96 ? 17.494 -2.980 -18.087 1.00 88.12 96 SER A CA 1
ATOM 766 C C . SER A 1 96 ? 17.103 -2.857 -19.562 1.00 88.12 96 SER A C 1
ATOM 768 O O . SER A 1 96 ? 17.930 -3.080 -20.451 1.00 88.12 96 SER A O 1
ATOM 770 N N . ARG A 1 97 ? 15.852 -2.478 -19.854 1.00 87.44 97 ARG A N 1
ATOM 771 C CA . ARG A 1 97 ? 15.379 -2.241 -21.230 1.00 87.44 97 ARG A CA 1
ATOM 772 C C . ARG A 1 97 ? 16.106 -1.072 -21.883 1.00 87.44 97 ARG A C 1
ATOM 774 O O . ARG A 1 97 ? 16.503 -1.171 -23.044 1.00 87.44 97 ARG A O 1
ATOM 781 N N . LEU A 1 98 ? 16.307 0.012 -21.139 1.00 84.31 98 LEU A N 1
ATOM 782 C CA . LEU A 1 98 ? 17.017 1.185 -21.626 1.00 84.31 98 LEU A CA 1
ATOM 783 C C . LEU A 1 98 ? 18.487 0.855 -21.920 1.00 84.31 98 LEU A C 1
ATOM 785 O O . LEU A 1 98 ? 18.966 1.183 -23.002 1.00 84.31 98 LEU A O 1
ATOM 789 N N . ALA A 1 99 ? 19.173 0.141 -21.025 1.00 81.75 99 ALA A N 1
ATOM 790 C CA . ALA A 1 99 ? 20.552 -0.300 -21.232 1.00 81.75 99 ALA A CA 1
ATOM 791 C C . ALA A 1 99 ? 20.700 -1.189 -22.481 1.00 81.75 99 ALA A C 1
ATOM 793 O O . ALA A 1 99 ? 21.550 -0.915 -23.326 1.00 81.75 99 ALA A O 1
ATOM 794 N N . LYS A 1 100 ? 19.813 -2.180 -22.663 1.00 79.06 100 LYS A N 1
ATOM 795 C CA . LYS A 1 100 ? 19.790 -3.038 -23.866 1.00 79.06 100 LYS A CA 1
ATOM 796 C C . LYS A 1 100 ? 19.549 -2.250 -25.158 1.00 79.06 100 LYS A C 1
ATOM 798 O O . LYS A 1 100 ? 20.051 -2.635 -26.204 1.00 79.06 100 LYS A O 1
ATOM 803 N N . SER A 1 101 ? 18.811 -1.140 -25.102 1.00 69.50 101 SER A N 1
ATOM 804 C CA . SER A 1 101 ? 18.564 -0.292 -26.278 1.00 69.50 101 SER A CA 1
ATOM 805 C C . SER A 1 101 ? 19.762 0.566 -26.711 1.00 69.50 101 SER A C 1
ATOM 807 O O . SER A 1 101 ? 19.745 1.098 -27.818 1.00 69.50 101 SER A O 1
ATOM 809 N N . PHE A 1 102 ? 20.789 0.712 -25.863 1.00 60.62 102 PHE A N 1
ATOM 810 C CA . PHE A 1 102 ? 22.019 1.448 -26.182 1.00 60.62 102 PHE A CA 1
ATOM 811 C C . PHE A 1 102 ? 23.165 0.549 -26.659 1.00 60.62 102 PHE A C 1
ATOM 813 O O . PHE A 1 102 ? 24.123 1.063 -27.231 1.00 60.62 102 PHE A O 1
ATOM 820 N N . ASP A 1 103 ? 23.049 -0.770 -26.491 1.00 55.06 103 ASP A N 1
ATOM 821 C CA . ASP A 1 103 ? 24.032 -1.768 -26.937 1.00 55.06 103 ASP A CA 1
ATOM 822 C C . ASP A 1 103 ? 23.798 -2.178 -28.409 1.00 55.06 103 ASP A C 1
ATOM 824 O O . ASP A 1 103 ? 23.853 -3.347 -28.790 1.00 55.06 103 ASP A O 1
ATOM 828 N N . VAL A 1 104 ? 23.452 -1.197 -29.252 1.00 56.06 104 VAL A N 1
ATOM 829 C CA . VAL A 1 104 ? 23.289 -1.385 -30.698 1.00 56.06 104 VAL A CA 1
ATOM 830 C C . VAL A 1 104 ? 24.675 -1.309 -31.330 1.00 56.06 104 VAL A C 1
ATOM 832 O O . VAL A 1 104 ? 25.312 -0.255 -31.343 1.00 56.06 104 VAL A O 1
ATOM 835 N N . ASN A 1 105 ? 25.147 -2.445 -31.837 1.00 56.53 105 ASN A N 1
ATOM 836 C CA . ASN A 1 105 ? 26.445 -2.586 -32.489 1.00 56.53 105 ASN A CA 1
ATOM 837 C C . ASN A 1 105 ? 26.567 -1.595 -33.676 1.00 56.53 105 ASN A C 1
ATOM 839 O O . ASN A 1 105 ? 25.627 -1.490 -34.468 1.00 56.53 105 ASN A O 1
ATOM 843 N N . PRO A 1 106 ? 27.708 -0.903 -33.877 1.00 55.31 106 PRO A N 1
ATOM 844 C CA . PRO A 1 106 ? 27.877 0.057 -34.981 1.00 55.31 106 PRO A CA 1
ATOM 845 C C . PRO A 1 106 ? 27.756 -0.578 -36.379 1.00 55.31 106 PRO A C 1
ATOM 847 O O . PRO A 1 106 ? 27.512 0.123 -37.359 1.00 55.31 106 PRO A O 1
ATOM 850 N N . GLU A 1 107 ? 27.877 -1.902 -36.463 1.00 52.91 107 GLU A N 1
ATOM 851 C CA . GLU A 1 107 ? 27.794 -2.692 -37.695 1.00 52.91 107 GLU A CA 1
ATOM 852 C C . GLU A 1 107 ? 26.345 -2.957 -38.164 1.00 52.91 107 GLU A C 1
ATOM 854 O O . GLU A 1 107 ? 26.150 -3.370 -39.303 1.00 52.91 107 GLU A O 1
ATOM 859 N N . ASP A 1 108 ? 25.318 -2.694 -37.340 1.00 50.53 108 ASP A N 1
ATOM 860 C CA . ASP A 1 108 ? 23.900 -2.866 -37.731 1.00 50.53 108 ASP A CA 1
ATOM 861 C C . ASP A 1 108 ? 23.328 -1.631 -38.466 1.00 50.53 108 ASP A C 1
ATOM 863 O O . ASP A 1 108 ? 22.154 -1.551 -38.821 1.00 50.53 108 ASP A O 1
ATOM 867 N N . SER A 1 109 ? 24.173 -0.633 -38.751 1.00 48.50 109 SER A N 1
ATOM 868 C CA . SER A 1 109 ? 23.821 0.525 -39.583 1.00 48.50 109 SER A CA 1
ATOM 869 C C . SER A 1 109 ? 24.068 0.249 -41.067 1.00 48.50 109 SER A C 1
ATOM 871 O O . SER A 1 109 ? 24.786 0.986 -41.744 1.00 48.50 109 SER A O 1
ATOM 873 N N . VAL A 1 110 ? 23.448 -0.800 -41.609 1.00 52.03 110 VAL A N 1
ATOM 874 C CA . VAL A 1 110 ? 23.376 -0.987 -43.060 1.00 52.03 110 VAL A CA 1
ATOM 875 C C . VAL A 1 110 ? 22.078 -0.345 -43.545 1.00 52.03 110 VAL A C 1
ATOM 877 O O . VAL A 1 110 ? 21.003 -0.917 -43.401 1.00 52.03 110 VAL A O 1
ATOM 880 N N . SER A 1 111 ? 22.210 0.829 -44.174 1.00 50.22 111 SER A N 1
ATOM 881 C CA . SER A 1 111 ? 21.183 1.604 -44.906 1.00 50.22 111 SER A CA 1
ATOM 882 C C . SER A 1 111 ? 20.572 2.791 -44.147 1.00 50.22 111 SER A C 1
ATOM 884 O O . SER A 1 111 ? 19.501 2.691 -43.566 1.00 50.22 111 SER A O 1
ATOM 886 N N . ASN A 1 112 ? 21.168 3.979 -44.289 1.00 38.34 112 ASN A N 1
ATOM 887 C CA . ASN A 1 112 ? 20.471 5.035 -45.032 1.00 38.34 112 ASN A CA 1
ATOM 888 C C . ASN A 1 112 ? 21.453 6.117 -45.502 1.00 38.34 112 ASN A C 1
ATOM 890 O O . ASN A 1 112 ? 21.982 6.915 -44.728 1.00 38.34 112 ASN A O 1
ATOM 894 N N . ILE A 1 113 ? 21.665 6.136 -46.810 1.00 51.62 113 ILE A N 1
ATOM 895 C CA . ILE A 1 113 ? 22.194 7.266 -47.564 1.00 51.62 113 ILE A CA 1
ATOM 896 C C . ILE A 1 113 ? 21.203 8.425 -47.400 1.00 51.62 113 ILE A C 1
ATOM 898 O O . ILE A 1 113 ? 20.067 8.337 -47.851 1.00 51.62 113 ILE A O 1
ATOM 902 N N . GLY A 1 114 ? 21.618 9.512 -46.750 1.00 45.88 114 GLY A N 1
ATOM 903 C CA . GLY A 1 114 ? 20.805 10.727 -46.677 1.00 45.88 114 GLY A CA 1
ATOM 904 C C . GLY A 1 114 ? 21.070 11.570 -45.437 1.00 45.88 114 GLY A C 1
ATOM 905 O O . GLY A 1 114 ? 20.458 11.385 -44.392 1.00 45.88 114 GLY A O 1
ATOM 906 N N . SER A 1 115 ? 21.982 12.526 -45.575 1.00 52.00 115 SER A N 1
ATOM 907 C CA . SER A 1 115 ? 22.185 13.712 -44.738 1.00 52.00 115 SER A CA 1
ATOM 908 C C . SER A 1 115 ? 20.951 14.144 -43.909 1.00 52.00 115 SER A C 1
ATOM 910 O O . SER A 1 115 ? 19.968 14.557 -44.514 1.00 52.00 115 SER A O 1
ATOM 912 N N . SER A 1 116 ? 20.993 14.079 -42.556 1.00 54.12 116 SER A N 1
ATOM 913 C CA . SER A 1 116 ? 20.216 14.940 -41.599 1.00 54.12 116 SER A CA 1
ATOM 914 C C . SER A 1 116 ? 20.123 14.485 -40.107 1.00 54.12 116 SER A C 1
ATOM 916 O O . SER A 1 116 ? 19.299 15.021 -39.365 1.00 54.12 116 SER A O 1
ATOM 918 N N . SER A 1 117 ? 20.923 13.547 -39.572 1.00 57.00 117 SER A N 1
ATOM 919 C CA . SER A 1 117 ? 20.570 12.914 -38.269 1.00 57.00 117 SER A CA 1
ATOM 920 C C . SER A 1 117 ? 20.992 13.628 -36.958 1.00 57.00 117 SER A C 1
ATOM 922 O O . SER A 1 117 ? 20.447 13.309 -35.898 1.00 57.00 117 SER A O 1
ATOM 924 N N . SER A 1 118 ? 21.879 14.634 -36.966 1.00 57.22 118 SER A N 1
ATOM 925 C CA . SER A 1 118 ? 22.349 15.275 -35.713 1.00 57.22 118 SER A CA 1
ATOM 926 C C . SER A 1 118 ? 21.315 16.208 -35.060 1.00 57.22 118 SER A C 1
ATOM 928 O O . SER A 1 118 ? 21.247 16.305 -33.832 1.00 57.22 118 SER A O 1
ATOM 930 N N . ALA A 1 119 ? 20.465 16.861 -35.858 1.00 58.91 119 ALA A N 1
ATOM 931 C CA . ALA A 1 119 ? 19.400 17.732 -35.360 1.00 58.91 119 ALA A CA 1
ATOM 932 C C . ALA A 1 119 ? 18.253 16.933 -34.708 1.00 58.91 119 ALA A C 1
ATOM 934 O O . ALA A 1 119 ? 17.738 17.334 -33.664 1.00 58.91 119 ALA A O 1
ATOM 935 N N . SER A 1 120 ? 17.903 15.764 -35.266 1.00 66.62 120 SER A N 1
ATOM 936 C CA . SER A 1 120 ? 16.836 14.889 -34.747 1.00 66.62 120 SER A CA 1
ATOM 937 C C . SER A 1 120 ? 17.179 14.288 -33.378 1.00 66.62 120 SER A C 1
ATOM 939 O O . SER A 1 120 ? 16.325 14.237 -32.490 1.00 66.62 120 SER A O 1
ATOM 941 N N . ALA A 1 121 ? 18.433 13.871 -33.173 1.00 66.94 121 ALA A N 1
ATOM 942 C CA . ALA A 1 121 ? 18.890 13.336 -31.890 1.00 66.94 121 ALA A CA 1
ATOM 943 C C . ALA A 1 121 ? 18.894 14.411 -30.786 1.00 66.94 121 ALA A C 1
ATOM 945 O O . ALA A 1 121 ? 18.402 14.174 -29.682 1.00 66.94 121 ALA A O 1
ATOM 946 N N . ARG A 1 122 ? 19.370 15.625 -31.101 1.00 71.75 122 ARG A N 1
ATOM 947 C CA . ARG A 1 122 ? 19.358 16.768 -30.170 1.00 71.75 122 ARG A CA 1
ATOM 948 C C . ARG A 1 122 ? 17.939 17.201 -29.802 1.00 71.75 122 ARG A C 1
ATOM 950 O O . ARG A 1 122 ? 17.684 17.471 -28.633 1.00 71.75 122 ARG A O 1
ATOM 957 N N . ALA A 1 123 ? 17.011 17.204 -30.761 1.00 75.62 123 ALA A N 1
ATOM 958 C CA . ALA A 1 123 ? 15.604 17.515 -30.506 1.00 75.62 123 ALA A CA 1
ATOM 959 C C . ALA A 1 123 ? 14.951 16.506 -29.544 1.00 75.62 123 ALA A C 1
ATOM 961 O O . ALA A 1 123 ? 14.262 16.905 -28.608 1.00 75.62 123 ALA A O 1
ATOM 962 N N . ARG A 1 124 ? 15.222 15.202 -29.709 1.00 75.94 124 ARG A N 1
ATOM 963 C CA . ARG A 1 124 ? 14.722 14.163 -28.788 1.00 75.94 124 ARG A CA 1
ATOM 964 C C . ARG A 1 124 ? 15.318 14.282 -27.385 1.00 75.94 124 ARG A C 1
ATOM 966 O O . ARG A 1 124 ? 14.587 14.141 -26.408 1.00 75.94 124 ARG A O 1
ATOM 973 N N . ALA A 1 125 ? 16.615 14.569 -27.274 1.00 76.94 125 ALA A N 1
ATOM 974 C CA . ALA A 1 125 ? 17.266 14.788 -25.982 1.00 76.94 125 ALA A CA 1
ATOM 975 C C . ALA A 1 125 ? 16.707 16.029 -25.261 1.00 76.94 125 ALA A C 1
ATOM 977 O O . ALA A 1 125 ? 16.413 15.968 -24.068 1.00 76.94 125 ALA A O 1
ATOM 978 N N . ALA A 1 126 ? 16.491 17.128 -25.991 1.00 81.94 126 ALA A N 1
ATOM 979 C CA . ALA A 1 126 ? 15.880 18.340 -25.452 1.00 81.94 126 ALA A CA 1
ATOM 980 C C . ALA A 1 126 ? 14.436 18.099 -24.980 1.00 81.94 126 ALA A C 1
ATOM 98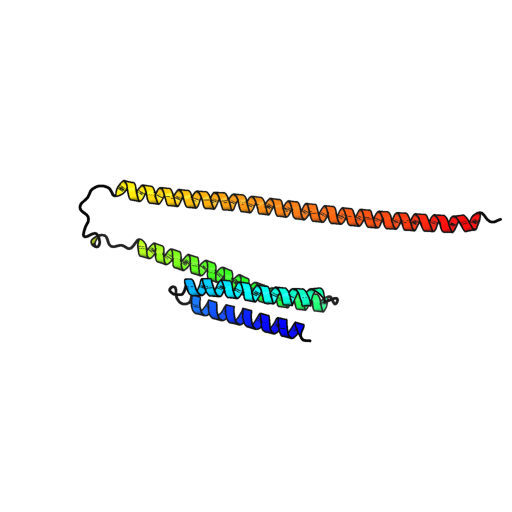2 O O . ALA A 1 126 ? 14.071 18.544 -23.896 1.00 81.94 126 ALA A O 1
ATOM 983 N N . ALA A 1 127 ? 13.642 17.337 -25.741 1.00 81.25 127 ALA A N 1
ATOM 984 C CA . ALA A 1 127 ? 12.279 16.981 -25.351 1.00 81.25 127 ALA A CA 1
ATOM 985 C C . ALA A 1 127 ? 12.243 16.153 -24.055 1.00 81.25 127 ALA A C 1
ATOM 987 O O . ALA A 1 127 ? 11.477 16.468 -23.150 1.00 81.25 127 ALA A O 1
ATOM 988 N N . ARG A 1 128 ? 13.113 15.141 -23.920 1.00 82.69 128 ARG A N 1
ATOM 989 C CA . ARG A 1 128 ? 13.210 14.336 -22.687 1.00 82.69 128 ARG A CA 1
ATOM 990 C C . ARG A 1 128 ? 13.629 15.174 -21.482 1.00 82.69 128 ARG A C 1
ATOM 992 O O . ARG A 1 128 ? 13.053 15.027 -20.411 1.00 82.69 128 ARG A O 1
ATOM 999 N N . LYS A 1 129 ? 14.592 16.080 -21.666 1.00 88.19 129 LYS A N 1
ATOM 1000 C CA . LYS A 1 129 ? 15.016 17.006 -20.612 1.00 88.19 129 LYS A CA 1
ATOM 1001 C C . LYS A 1 129 ? 13.865 17.913 -20.162 1.00 88.19 129 LYS A C 1
ATOM 1003 O O . LYS A 1 129 ? 13.661 18.063 -18.965 1.00 88.19 129 LYS A O 1
ATOM 1008 N N . ALA A 1 130 ? 13.091 18.455 -21.101 1.00 86.44 130 ALA A N 1
ATOM 1009 C CA . ALA A 1 130 ? 11.944 19.304 -20.784 1.00 86.44 130 ALA A CA 1
ATOM 1010 C C . ALA A 1 130 ? 10.844 18.551 -20.011 1.00 86.44 130 ALA A C 1
ATOM 1012 O O . ALA A 1 130 ? 10.248 19.118 -19.100 1.00 86.44 130 ALA A O 1
ATOM 1013 N N . ILE A 1 131 ? 10.602 17.275 -20.336 1.00 87.31 131 ILE A N 1
ATOM 1014 C CA . ILE A 1 131 ? 9.656 16.423 -19.596 1.00 87.31 131 ILE A CA 1
ATOM 1015 C C . ILE A 1 131 ? 10.134 16.220 -18.153 1.00 87.31 131 ILE A C 1
ATOM 1017 O O . ILE A 1 131 ? 9.385 16.501 -17.223 1.00 87.31 131 ILE A O 1
ATOM 1021 N N . LEU A 1 132 ? 11.397 15.828 -17.960 1.00 92.19 132 LEU A N 1
ATOM 1022 C CA . LEU A 1 132 ? 11.964 15.622 -16.621 1.00 92.19 132 LEU A CA 1
ATOM 1023 C C . LEU A 1 132 ? 11.963 16.911 -15.785 1.00 92.19 132 LEU A C 1
ATOM 1025 O O . LEU A 1 132 ? 11.667 16.887 -14.594 1.00 92.19 132 LEU A O 1
ATOM 1029 N N . GLU A 1 133 ? 12.265 18.058 -16.396 1.00 89.06 133 GLU A N 1
ATOM 1030 C CA . GLU A 1 133 ? 12.193 19.355 -15.715 1.00 89.06 133 GLU A CA 1
ATOM 1031 C C . GLU A 1 133 ? 10.756 19.704 -15.298 1.00 89.06 133 GLU A C 1
ATOM 1033 O O . GLU A 1 133 ? 10.549 20.229 -14.199 1.00 89.06 133 GLU A O 1
ATOM 1038 N N . ALA A 1 134 ? 9.763 19.377 -16.131 1.00 90.25 134 ALA A N 1
ATOM 1039 C CA . ALA A 1 134 ? 8.355 19.550 -15.792 1.00 90.25 134 ALA A CA 1
ATOM 1040 C C . ALA A 1 134 ? 7.934 18.633 -14.631 1.00 90.25 134 ALA A C 1
ATOM 1042 O O . ALA A 1 134 ? 7.304 19.113 -13.687 1.00 90.25 134 ALA A O 1
ATOM 1043 N N . GLU A 1 135 ? 8.339 17.361 -14.643 1.00 90.12 135 GLU A N 1
ATOM 1044 C CA . GLU A 1 135 ? 8.066 16.406 -13.559 1.00 90.12 135 GLU A CA 1
ATOM 1045 C C . GLU A 1 135 ? 8.679 16.869 -12.231 1.00 90.12 135 GLU A C 1
ATOM 1047 O O . GLU A 1 135 ? 7.985 16.950 -11.214 1.00 90.12 135 GLU A O 1
ATOM 1052 N N . VAL A 1 136 ? 9.945 17.300 -12.238 1.00 96.06 136 VAL A N 1
ATOM 1053 C CA . VAL A 1 136 ? 10.608 17.862 -11.049 1.00 96.06 136 VAL A CA 1
ATOM 1054 C C . VAL A 1 136 ? 9.869 19.097 -10.530 1.00 96.06 136 VAL A C 1
ATOM 1056 O O . VAL A 1 136 ? 9.707 19.261 -9.319 1.00 96.06 136 VAL A O 1
ATOM 1059 N N . ALA A 1 137 ? 9.403 19.976 -11.420 1.00 93.38 137 ALA A N 1
ATOM 1060 C CA . ALA A 1 137 ? 8.626 21.145 -11.021 1.00 93.38 137 ALA A CA 1
ATOM 1061 C C . ALA A 1 137 ? 7.278 20.754 -10.394 1.00 93.38 137 ALA A C 1
ATOM 1063 O O . ALA A 1 137 ? 6.868 21.367 -9.405 1.00 93.38 137 ALA A O 1
ATOM 1064 N N . THR A 1 138 ? 6.603 19.727 -10.922 1.00 95.56 138 THR A N 1
ATOM 1065 C CA . THR A 1 138 ? 5.353 19.220 -10.337 1.00 95.56 138 THR A CA 1
ATOM 1066 C C . THR A 1 138 ? 5.568 18.566 -8.978 1.00 95.56 138 THR A C 1
ATOM 1068 O O . THR A 1 138 ? 4.827 18.880 -8.050 1.00 95.56 138 THR A O 1
ATOM 1071 N N . LEU A 1 139 ? 6.622 17.761 -8.813 1.00 95.12 139 LEU A N 1
ATOM 1072 C CA . LEU A 1 139 ? 6.954 17.120 -7.538 1.00 95.12 139 LEU A CA 1
ATOM 1073 C C . LEU A 1 139 ? 7.246 18.152 -6.445 1.00 95.12 139 LEU A C 1
ATOM 1075 O O . LEU A 1 139 ? 6.740 18.037 -5.332 1.00 95.12 139 LEU A O 1
ATOM 1079 N N . LYS A 1 140 ? 7.985 19.219 -6.774 1.00 96.06 140 LYS A N 1
ATOM 1080 C CA . LYS A 1 140 ? 8.228 20.327 -5.834 1.00 96.06 140 LYS A CA 1
ATOM 1081 C C . LYS A 1 140 ? 6.935 21.015 -5.396 1.00 96.06 140 LYS A C 1
ATOM 1083 O O . LYS A 1 140 ? 6.798 21.353 -4.225 1.00 96.06 140 LYS A O 1
ATOM 1088 N N . ARG A 1 141 ? 5.988 21.224 -6.319 1.00 95.50 141 ARG A N 1
ATOM 1089 C CA . ARG A 1 141 ? 4.678 21.804 -5.982 1.00 95.50 141 ARG A CA 1
ATOM 1090 C C . ARG A 1 141 ? 3.851 20.874 -5.102 1.00 95.50 141 ARG A C 1
ATOM 1092 O O . ARG A 1 141 ? 3.227 21.365 -4.171 1.00 95.50 141 ARG A O 1
ATOM 1099 N N . LEU A 1 142 ? 3.852 19.569 -5.375 1.00 94.12 142 LEU A N 1
ATOM 1100 C CA . LEU A 1 142 ? 3.144 18.586 -4.549 1.00 94.12 142 LEU A CA 1
ATOM 1101 C C . LEU A 1 142 ? 3.677 18.572 -3.117 1.00 94.12 142 LEU A C 1
ATOM 1103 O O . LEU A 1 142 ? 2.893 18.701 -2.186 1.00 94.12 142 LEU A O 1
ATOM 1107 N N . HIS A 1 143 ? 5.000 18.541 -2.947 1.00 93.00 143 HIS A N 1
ATOM 1108 C CA . HIS A 1 143 ? 5.614 18.597 -1.621 1.00 93.00 143 HIS A CA 1
ATOM 1109 C C . HIS A 1 143 ? 5.217 19.865 -0.852 1.00 93.00 143 HIS A C 1
ATOM 1111 O O . HIS A 1 143 ? 4.865 19.814 0.322 1.00 93.00 143 HIS A O 1
ATOM 1117 N N . GLN A 1 144 ? 5.199 21.013 -1.537 1.00 94.12 144 GLN A N 1
ATOM 1118 C CA . GLN A 1 144 ? 4.759 22.265 -0.930 1.00 94.12 144 GLN A CA 1
ATOM 1119 C C . GLN A 1 144 ? 3.280 22.224 -0.510 1.00 94.12 144 GLN A C 1
ATOM 1121 O O . GLN A 1 144 ? 2.924 22.779 0.525 1.00 94.12 144 GLN A O 1
ATOM 1126 N N . ILE A 1 145 ? 2.414 21.569 -1.289 1.00 95.00 145 ILE A N 1
ATOM 1127 C CA . ILE A 1 145 ? 1.005 21.383 -0.919 1.00 95.00 145 ILE A CA 1
ATOM 1128 C C . ILE A 1 145 ? 0.894 20.511 0.338 1.00 95.00 145 ILE A C 1
ATOM 1130 O O . ILE A 1 145 ? 0.175 20.890 1.258 1.00 95.00 145 ILE A O 1
ATOM 1134 N N . GLU A 1 146 ? 1.633 19.403 0.422 1.00 89.44 146 GLU A N 1
ATOM 1135 C CA . GLU A 1 146 ? 1.624 18.515 1.596 1.00 89.44 146 GLU A CA 1
ATOM 1136 C C . GLU A 1 146 ? 2.064 19.232 2.881 1.00 89.44 146 GLU A C 1
ATOM 1138 O O . GLU A 1 146 ? 1.433 19.080 3.932 1.00 89.44 146 GLU A O 1
ATOM 1143 N N . GLU A 1 147 ? 3.111 20.060 2.808 1.00 93.44 147 GLU A N 1
ATOM 1144 C CA . GLU A 1 147 ? 3.558 20.870 3.945 1.00 93.44 147 GLU A CA 1
ATOM 1145 C C . GLU A 1 147 ? 2.463 21.835 4.426 1.00 93.44 147 GLU A C 1
ATOM 1147 O O . GLU A 1 147 ? 2.230 21.981 5.632 1.00 93.44 147 GLU A O 1
ATOM 1152 N N . GLU A 1 148 ? 1.770 22.494 3.495 1.00 93.31 148 GLU A N 1
ATOM 1153 C CA . GLU A 1 148 ? 0.673 23.408 3.817 1.00 93.31 148 GLU A CA 1
ATOM 1154 C C . GLU A 1 148 ? -0.551 22.665 4.371 1.00 93.31 148 GLU A C 1
ATOM 1156 O O . GLU A 1 148 ? -1.162 23.125 5.340 1.00 93.31 148 GLU A O 1
ATOM 1161 N N . GLU A 1 149 ? -0.886 21.487 3.844 1.00 92.81 149 GLU A N 1
ATOM 1162 C CA . GLU A 1 149 ? -1.952 20.639 4.384 1.00 92.81 149 GLU A CA 1
ATOM 1163 C C . GLU A 1 149 ? -1.654 20.182 5.814 1.00 92.81 149 GLU A C 1
ATOM 1165 O O . GLU A 1 149 ? -2.545 20.200 6.670 1.00 92.81 149 GLU A O 1
ATOM 1170 N N . LEU A 1 150 ? -0.400 19.834 6.115 1.00 95.62 150 LEU A N 1
ATOM 1171 C CA . LEU A 1 150 ? 0.016 19.448 7.460 1.00 95.62 150 LEU A CA 1
ATOM 1172 C C . LEU A 1 150 ? -0.134 20.615 8.445 1.00 95.62 150 LEU A C 1
ATOM 1174 O O . LEU A 1 150 ? -0.706 20.440 9.527 1.00 95.62 150 LEU A O 1
ATOM 1178 N N . LYS A 1 151 ? 0.289 21.823 8.053 1.00 95.38 151 LYS A N 1
ATOM 1179 C CA . LYS A 1 151 ? 0.081 23.047 8.849 1.00 95.38 151 LYS A CA 1
ATOM 1180 C C . LYS A 1 151 ? -1.404 23.339 9.056 1.00 95.38 151 LYS A C 1
ATOM 1182 O O . LYS A 1 151 ? -1.834 23.631 10.175 1.00 95.38 151 LYS A O 1
ATOM 1187 N N . LEU A 1 152 ? -2.212 23.231 8.000 1.00 96.50 152 LEU A N 1
ATOM 1188 C CA . LEU A 1 152 ? -3.661 23.421 8.079 1.00 96.50 152 LEU A CA 1
ATOM 1189 C C . LEU A 1 152 ? -4.308 22.402 9.019 1.00 96.50 152 LEU A C 1
ATOM 1191 O O . LEU A 1 152 ? -5.167 22.767 9.825 1.00 96.5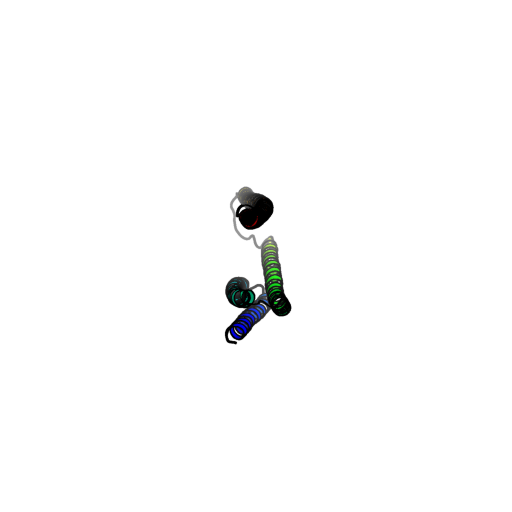0 152 LEU A O 1
ATOM 1195 N N . ARG A 1 153 ? -3.874 21.140 8.973 1.00 94.62 153 ARG A N 1
ATOM 1196 C CA . ARG A 1 153 ? -4.368 20.073 9.849 1.00 94.62 153 ARG A CA 1
ATOM 1197 C C . ARG A 1 153 ? -4.029 20.339 11.313 1.00 94.62 153 ARG A C 1
ATOM 1199 O O . ARG A 1 153 ? -4.906 20.200 12.165 1.00 94.62 153 ARG A O 1
ATOM 1206 N N . GLN A 1 154 ? -2.807 20.783 11.602 1.00 96.00 154 GLN A N 1
ATOM 1207 C CA . GLN A 1 154 ? -2.410 21.206 12.949 1.00 96.00 154 GLN A CA 1
ATOM 1208 C C . GLN A 1 154 ? -3.290 22.358 13.451 1.00 96.00 154 GLN A C 1
ATOM 1210 O O . GLN A 1 154 ? -3.882 22.257 14.527 1.00 96.00 154 GLN A O 1
ATOM 1215 N N . ARG A 1 155 ? -3.470 23.408 12.639 1.00 96.56 155 ARG A N 1
ATOM 1216 C CA . ARG A 1 155 ? -4.314 24.559 12.993 1.00 96.56 155 ARG A CA 1
ATOM 1217 C C . ARG A 1 155 ? -5.778 24.169 13.211 1.00 96.56 155 ARG A C 1
ATOM 1219 O O . ARG A 1 155 ? -6.411 24.657 14.143 1.00 96.56 155 ARG A O 1
ATOM 1226 N N . LYS A 1 156 ? -6.317 23.264 12.389 1.00 96.12 156 LYS A N 1
ATOM 1227 C CA . LYS A 1 156 ? -7.679 22.728 12.540 1.00 96.12 156 LYS A CA 1
ATOM 1228 C C . LYS A 1 156 ? -7.847 21.975 13.861 1.00 96.12 156 LYS A C 1
ATOM 1230 O O . LYS A 1 156 ? -8.852 22.166 14.541 1.00 96.12 156 LYS A O 1
ATOM 1235 N N . ASN A 1 157 ? -6.873 21.146 14.234 1.00 96.06 157 ASN A N 1
ATOM 1236 C CA . ASN A 1 157 ? -6.895 20.421 15.505 1.00 96.06 157 ASN A CA 1
ATOM 1237 C C . ASN A 1 157 ? -6.837 21.377 16.701 1.00 96.06 157 ASN A C 1
ATOM 1239 O O . ASN A 1 157 ? -7.579 21.189 17.662 1.00 96.06 157 ASN A O 1
ATOM 1243 N N . GLN A 1 158 ? -6.015 22.425 16.617 1.00 96.19 158 GLN A N 1
ATOM 1244 C CA . GLN A 1 158 ? -5.923 23.442 17.661 1.00 96.19 158 GLN A CA 1
ATOM 1245 C C . GLN A 1 158 ? -7.248 24.194 17.850 1.00 96.19 158 GLN A C 1
ATOM 1247 O O . GLN A 1 158 ? -7.745 24.273 18.969 1.00 96.19 158 GLN A O 1
ATOM 1252 N N . LEU A 1 159 ? -7.881 24.647 16.763 1.00 96.06 159 LEU A N 1
ATOM 1253 C CA . LEU A 1 159 ? -9.196 25.297 16.829 1.00 96.06 159 LEU A CA 1
ATOM 1254 C C . LEU A 1 159 ? -10.276 24.381 17.415 1.00 96.06 159 LEU A C 1
ATOM 1256 O O . LEU A 1 159 ? -11.140 24.833 18.167 1.00 96.06 159 LEU A O 1
ATOM 1260 N N . LYS A 1 160 ? -10.237 23.083 17.087 1.00 96.19 160 LYS A N 1
ATOM 1261 C CA . LYS A 1 160 ? -11.161 22.101 17.665 1.00 96.19 160 LYS A CA 1
ATOM 1262 C C . LYS A 1 160 ? -10.974 22.004 19.180 1.00 96.19 160 LYS A C 1
ATOM 1264 O O . LYS A 1 160 ? -11.959 22.050 19.906 1.00 96.19 160 LYS A O 1
ATOM 1269 N N . LEU A 1 161 ? -9.728 21.919 19.648 1.00 96.38 161 LEU A N 1
ATOM 1270 C CA . LEU A 1 161 ? -9.419 21.879 21.077 1.00 96.38 161 LEU A CA 1
ATOM 1271 C C . LEU A 1 161 ? -9.887 23.152 21.798 1.00 96.38 161 LEU A C 1
ATOM 1273 O O . LEU A 1 161 ? -10.539 23.058 22.833 1.00 96.38 161 LEU A O 1
ATOM 1277 N N . GLU A 1 162 ? -9.616 24.329 21.230 1.00 95.25 162 GLU A N 1
ATOM 1278 C CA . GLU A 1 162 ? -10.079 25.615 21.772 1.00 95.25 162 GLU A CA 1
ATOM 1279 C C . GLU A 1 162 ? -11.610 25.683 21.863 1.00 95.25 162 GLU A C 1
ATOM 1281 O O . GLU A 1 162 ? -12.156 26.167 22.854 1.00 95.25 162 GLU A O 1
ATOM 1286 N N . THR A 1 163 ? -12.310 25.148 20.860 1.00 95.19 163 THR A N 1
ATOM 1287 C CA . THR A 1 163 ? -13.778 25.087 20.847 1.00 95.19 163 THR A CA 1
ATOM 1288 C C . THR A 1 163 ? -14.312 24.188 21.962 1.00 95.19 163 THR A C 1
ATOM 1290 O O . THR A 1 163 ? -15.230 24.587 22.677 1.00 95.19 163 THR A O 1
ATOM 1293 N N . GLU A 1 164 ? -13.725 23.003 22.154 1.00 94.25 164 GLU A N 1
ATOM 1294 C CA . GLU A 1 164 ? -14.107 22.100 23.248 1.00 94.25 164 GLU A CA 1
ATOM 1295 C C . GLU A 1 164 ? -13.825 22.727 24.621 1.00 94.25 164 GLU A C 1
ATOM 1297 O O . GLU A 1 164 ? -14.672 22.663 25.511 1.00 94.25 164 GLU A O 1
ATOM 1302 N N . MET A 1 165 ? -12.688 23.414 24.785 1.00 94.62 165 MET A N 1
ATOM 1303 C CA . MET A 1 165 ? -12.382 24.155 26.013 1.00 94.62 165 MET A CA 1
ATOM 1304 C C . MET A 1 165 ? -13.404 25.262 26.291 1.00 94.62 165 MET A C 1
ATOM 1306 O O . MET A 1 165 ? -13.870 25.403 27.422 1.00 94.62 165 MET A O 1
ATOM 1310 N N . ALA A 1 166 ? -13.777 26.042 25.273 1.00 94.88 166 ALA A N 1
ATOM 1311 C CA . ALA A 1 166 ? -14.776 27.098 25.412 1.00 94.88 166 ALA A CA 1
ATOM 1312 C C . ALA A 1 166 ? -16.159 26.530 25.768 1.00 94.88 166 ALA A C 1
ATOM 1314 O O . ALA A 1 166 ? -16.854 27.089 26.619 1.00 94.88 166 ALA A O 1
ATOM 1315 N N . LYS A 1 167 ? -16.542 25.399 25.161 1.00 94.88 167 LYS A N 1
ATOM 1316 C CA . LYS A 1 167 ? -17.789 24.690 25.468 1.00 94.88 167 LYS A CA 1
ATOM 1317 C C . LYS A 1 167 ? -17.808 24.198 26.918 1.00 94.88 167 LYS A C 1
ATOM 1319 O O . LYS A 1 167 ? -18.750 24.513 27.640 1.00 94.88 167 LYS A O 1
ATOM 1324 N N . ALA A 1 168 ? -16.755 23.510 27.359 1.00 92.50 168 ALA A N 1
ATOM 1325 C CA . ALA A 1 168 ? -16.630 23.032 28.736 1.00 92.50 168 ALA A CA 1
ATOM 1326 C C . ALA A 1 168 ? -16.658 24.189 29.752 1.00 92.50 168 ALA A C 1
ATOM 1328 O O . ALA A 1 168 ? -17.352 24.114 30.765 1.00 92.50 168 ALA A O 1
ATOM 1329 N N . GLY A 1 169 ? -15.975 25.301 29.453 1.00 90.62 169 GLY A N 1
ATOM 1330 C CA . GLY A 1 169 ? -16.011 26.501 30.291 1.00 90.62 169 GLY A CA 1
ATOM 1331 C C . GLY A 1 169 ? -17.409 27.124 30.390 1.00 90.62 169 GLY A C 1
ATOM 1332 O O . GLY A 1 169 ? -17.833 27.538 31.470 1.00 90.62 169 GLY A O 1
ATOM 1333 N N . ALA A 1 170 ? -18.166 27.162 29.290 1.00 90.81 170 ALA A N 1
ATOM 1334 C CA . ALA A 1 170 ? -19.549 27.638 29.302 1.00 90.81 170 ALA A CA 1
ATOM 1335 C C . ALA A 1 170 ? -20.477 26.721 30.124 1.00 90.81 170 ALA A C 1
ATOM 1337 O O . ALA A 1 170 ? -21.320 27.219 30.876 1.00 90.81 170 ALA A O 1
ATOM 1338 N N . GLU A 1 171 ? -20.303 25.400 30.025 1.00 86.19 171 GLU A N 1
ATOM 1339 C CA . GLU A 1 171 ? -21.033 24.412 30.831 1.00 86.19 171 GLU A CA 1
ATOM 1340 C C . GLU A 1 171 ? -20.744 24.577 32.336 1.00 86.19 171 GLU A C 1
ATOM 1342 O O . GLU A 1 171 ? -21.678 24.622 33.143 1.00 86.19 171 GLU A O 1
ATOM 1347 N N . GLU A 1 172 ? -19.477 24.766 32.726 1.00 84.12 172 GLU A N 1
ATOM 1348 C CA . GLU A 1 172 ? -19.090 25.009 34.124 1.00 84.12 172 GLU A CA 1
ATOM 1349 C C . GLU A 1 172 ? -19.708 26.305 34.677 1.00 84.12 172 GLU A C 1
ATOM 1351 O O . GLU A 1 172 ? -20.249 26.325 35.791 1.00 84.12 172 GLU A O 1
ATOM 1356 N N . LEU A 1 173 ? -19.689 27.388 33.891 1.00 86.69 173 LEU A N 1
ATOM 1357 C CA . LEU A 1 173 ? -20.323 28.655 34.265 1.00 86.69 173 LEU A CA 1
ATOM 1358 C C . LEU A 1 173 ? -21.837 28.499 34.452 1.00 86.69 173 LEU A C 1
ATOM 1360 O O . LEU A 1 173 ? -22.394 29.034 35.420 1.00 86.69 173 LEU A O 1
ATOM 1364 N N . ALA A 1 174 ? -22.511 27.757 33.570 1.00 84.31 174 ALA A N 1
ATOM 1365 C CA . ALA A 1 174 ? -23.939 27.473 33.685 1.00 84.31 174 ALA A CA 1
ATOM 1366 C C . ALA A 1 174 ? -24.265 26.667 34.959 1.00 84.31 174 ALA A C 1
ATOM 1368 O O . ALA A 1 174 ? -25.210 27.008 35.685 1.00 84.31 174 ALA A O 1
ATOM 1369 N N . TYR A 1 175 ? -23.445 25.663 35.288 1.00 79.12 175 TYR A N 1
ATOM 1370 C CA . TYR A 1 175 ? -23.579 24.873 36.514 1.00 79.12 175 TYR A CA 1
ATOM 1371 C C . TYR A 1 175 ? -23.365 25.723 37.780 1.00 79.12 175 TYR A C 1
ATOM 1373 O O . TYR A 1 175 ? -24.215 25.750 38.677 1.00 79.12 175 TYR A O 1
ATOM 1381 N N . CYS A 1 176 ? -22.286 26.512 37.829 1.00 77.12 176 CYS A N 1
ATOM 1382 C CA . CYS A 1 176 ? -21.995 27.427 38.937 1.00 77.12 176 CYS A CA 1
ATOM 1383 C C . CYS A 1 176 ? -23.096 28.478 39.149 1.00 77.12 176 CYS A C 1
ATOM 1385 O O . CYS A 1 176 ? -23.399 28.854 40.285 1.00 77.12 176 CYS A O 1
ATOM 1387 N N . SER A 1 177 ? -23.706 28.956 38.065 1.00 76.62 177 SER A N 1
ATOM 1388 C CA . SER A 1 177 ? -24.766 29.969 38.113 1.00 76.62 177 SER A CA 1
ATOM 1389 C C . SER A 1 177 ? -26.102 29.410 38.604 1.00 76.62 177 SER A C 1
ATOM 1391 O O . SER A 1 177 ? -26.859 30.138 39.247 1.00 76.62 177 SER A O 1
ATOM 1393 N N . SER A 1 178 ? -26.383 28.131 38.340 1.00 70.50 178 SER A N 1
ATOM 1394 C CA . SER A 1 178 ? -27.591 27.436 38.811 1.00 70.50 178 SER A CA 1
ATOM 1395 C C . SER A 1 178 ? -27.486 27.107 40.304 1.00 70.50 178 SER A C 1
ATOM 1397 O O . SER A 1 178 ? -28.362 27.470 41.084 1.00 70.50 178 SER A O 1
ATOM 1399 N N . ARG A 1 179 ? -26.323 26.618 40.752 1.00 59.19 179 ARG A N 1
ATOM 1400 C CA . ARG A 1 179 ? -26.038 26.359 42.175 1.00 59.19 179 ARG A CA 1
ATOM 1401 C C . ARG A 1 179 ? -26.091 27.622 43.057 1.00 59.19 179 ARG A C 1
ATOM 1403 O O . ARG A 1 179 ? -26.469 27.552 44.224 1.00 59.19 179 ARG A O 1
ATOM 1410 N N . LYS A 1 180 ? -25.737 28.798 42.515 1.00 59.19 180 LYS A N 1
ATOM 1411 C CA . LYS A 1 180 ? -25.850 30.105 43.206 1.00 59.19 180 LYS A CA 1
ATOM 1412 C C . LYS A 1 180 ? -27.273 30.688 43.229 1.00 59.19 180 LYS A C 1
ATOM 1414 O O . LYS A 1 180 ? -27.498 31.647 43.976 1.00 59.19 180 LYS A O 1
ATOM 1419 N N . ARG A 1 181 ? -28.191 30.188 42.392 1.00 56.81 181 ARG A N 1
ATOM 1420 C CA . ARG A 1 181 ? -29.619 30.554 42.401 1.00 56.81 181 ARG A CA 1
ATOM 1421 C C . ARG A 1 181 ? -30.386 29.704 43.414 1.00 56.81 181 ARG A C 1
ATOM 1423 O O . ARG A 1 181 ? -31.026 30.286 44.283 1.00 56.81 181 ARG A O 1
ATOM 1430 N N . ASP A 1 182 ? -30.165 28.390 43.424 1.00 54.22 182 ASP A N 1
ATOM 1431 C CA . ASP A 1 182 ? -30.781 27.473 44.401 1.00 54.22 182 ASP A CA 1
ATOM 1432 C C . ASP A 1 182 ? -30.403 27.814 45.856 1.00 54.22 182 ASP A C 1
ATOM 1434 O O . ASP A 1 182 ? -31.218 27.713 46.769 1.00 54.22 182 ASP A O 1
ATOM 1438 N N . GLY A 1 183 ? -29.180 28.304 46.091 1.00 53.69 183 GLY A N 1
ATOM 1439 C CA . GLY A 1 183 ? -28.749 28.755 47.421 1.00 53.69 183 GLY A CA 1
ATOM 1440 C C . GLY A 1 183 ? -29.330 30.102 47.884 1.00 53.69 183 GLY A C 1
ATOM 1441 O O . GLY A 1 183 ? -29.248 30.405 49.071 1.00 53.69 183 GLY A O 1
ATOM 1442 N N . ARG A 1 184 ? -29.896 30.923 46.984 1.00 51.75 184 ARG A N 1
ATOM 1443 C CA . ARG A 1 184 ? -30.460 32.252 47.309 1.00 51.75 184 ARG A CA 1
ATOM 1444 C C . ARG A 1 184 ? -31.969 32.230 47.562 1.00 51.75 184 ARG A C 1
ATOM 1446 O O . ARG A 1 184 ? -32.459 33.085 48.297 1.00 51.75 184 ARG A O 1
ATOM 1453 N N . GLU A 1 185 ? -32.696 31.255 47.019 1.00 50.38 185 GLU A N 1
ATOM 1454 C CA . GLU A 1 185 ? -34.129 31.079 47.308 1.00 50.38 185 GLU A CA 1
ATOM 1455 C C . GLU A 1 185 ? -34.384 30.565 48.735 1.00 50.38 185 GLU A C 1
ATOM 1457 O O . GLU A 1 185 ? -35.388 30.917 49.348 1.00 50.38 185 GLU A O 1
ATOM 1462 N N . LEU A 1 186 ? -33.430 29.840 49.331 1.00 50.72 186 LEU A N 1
ATOM 1463 C CA . LEU A 1 186 ? -33.535 29.344 50.711 1.00 50.72 186 LEU A CA 1
ATOM 1464 C C . LEU A 1 186 ? -33.354 30.431 51.790 1.00 50.72 186 LEU A C 1
ATOM 1466 O O . LEU A 1 186 ? -33.636 30.177 52.959 1.00 50.72 186 LEU A O 1
ATOM 1470 N N . THR A 1 187 ? -32.897 31.637 51.432 1.00 52.72 187 THR A N 1
ATOM 1471 C CA . THR A 1 187 ? -32.594 32.713 52.398 1.00 52.72 187 THR A CA 1
ATOM 1472 C C . THR A 1 187 ? -33.563 33.898 52.362 1.00 52.72 187 THR A C 1
ATOM 1474 O O . THR A 1 187 ? -33.423 34.796 53.185 1.00 52.72 187 THR A O 1
ATOM 1477 N N . SER A 1 188 ? -34.530 33.933 51.435 1.00 49.59 188 SER A N 1
ATOM 1478 C CA . SER A 1 188 ? -35.457 35.074 51.267 1.00 49.59 188 SER A CA 1
ATOM 1479 C C . SER A 1 188 ? -36.899 34.804 51.730 1.00 49.59 188 SER A C 1
ATOM 1481 O O . SER A 1 188 ? -37.764 35.657 51.543 1.00 49.59 188 SER A O 1
ATOM 1483 N N . GLY A 1 189 ? -37.176 33.640 52.321 1.00 56.12 189 GLY A N 1
ATOM 1484 C CA . GLY A 1 189 ? -38.482 33.295 52.885 1.00 56.12 189 GLY A CA 1
ATOM 1485 C C . GLY A 1 189 ? -38.473 33.325 54.411 1.00 56.12 189 GLY A C 1
ATOM 1486 O O . GLY A 1 189 ? -38.476 32.264 55.035 1.00 56.12 189 GLY A O 1
ATOM 1487 N N . ARG A 1 190 ? -38.433 34.512 55.022 1.00 42.50 190 ARG A N 1
ATOM 1488 C CA . ARG A 1 190 ? -38.786 34.689 56.435 1.00 42.50 190 ARG A CA 1
ATOM 1489 C C . ARG A 1 190 ? -39.281 36.093 56.725 1.00 42.50 190 ARG A C 1
ATOM 1491 O O . ARG A 1 190 ? -38.658 37.040 56.202 1.00 42.50 190 ARG A O 1
#

Secondary structure (DSSP, 8-state):
-HHHHHHHHHHHHHHHHHHHHHHHTTSGGGHHHHHHHHHHHHHHHHHHHHHHHHHHTT--SHHHHHHHHHHHHHHHHHHHHHHHHHHHHHHHHHHHHHHHHH---GGG------S-HHHHHHHHHHHHHHHHHHHHHHHHHHHHHHHHHHHHHHHHHHHHHHHHHHHHHHHHHHHHHHHHHHHHHTTS--

pLDDT: mean 84.76, std 15.43, range [38.34, 97.38]

Sequence (190 aa):
METKKARSSAKGIVTKKIKEISGLMTDETNVNEVIRKSAELEEAFKKFQEVHEEIHSQLEELEAIEESGNYYELVLDQVKQLQENIDLWLAGVEASRLAKSFDVNPEDSVSNIGSSSSASARARAAARKAILEAEVATLKRLHQIEEEELKLRQRKNQLKLETEMAKAGAEELAYCSSRKRDGRELTSGR